Protein 2HA8 (pdb70)

Sequence (313 aa):
LGKSISSRLIVVASLIDKPTNLGGLCRTCEVFGASVLVVGSLQCISDKQFQHLSVSAEQWLPLVEVKPPQLIDYLQQKKTEGYTIIGVEQTAKSLDLTQYCCFPEKSLLLLGNEREGIPANLIQQLDVCCVEIPQQGIIRSLNVHVSGALLIWEYTRQQLLSRLIVVASLIDKPTNLGGLCRTCEVFGASVLVVGSLQCISDKQFQHLSVSAEQWLPLVEVKPPQLIDYLQQKKTEGYTIIGVEQTAKSLDLTQYCCFPEKSLLLLGNEREGIPANLIQQLDVCVEIPQQGIIRSLNVHVSGALLIWEYTRQQLLSH

Secondary structure (DSSP, 8-state):
--PPPP--EEE-TT---HHHHHHHHHHHHHTT-SEEEES-GGGGGSHHHHHHHTTGGGTS-EEE--GGGHHHHHHHHHHTT-EEEEE---TTPEEGGG----SSEEEEEPBTTTBS-HHHHTT-SEEEE----SSSS---HHHHHHHHHHHHHHHHHT-/-EEEE-TT---HHHHHHHHHHHHHTT-SEEEES-GGGGG-HHHHHHHTTGGGTS-EEE--GGGHHHHHHHHHHTT-EEEEES--TTPEEGGG----SSEEEEPPBTTTBS-HHHHTT-SEEEE----SSSS---HHHHHHHHHHHHHHHHHHH-

InterPro domains:
  IPR001537 tRNA/rRNA methyltransferase, SpoU type [PF00588] (1464-1605)
  IPR016024 Armadillo-type fold [SSF48371] (796-1320)
  IPR025806 TARBP1 [PS51624] (1-1621)
  IPR029026 tRNA (guanine-N1-)-methyltransferase, N-terminal [G3DSA:3.40.1280.10] (1464-1621)
  IPR029028 Alpha/beta knot methyltransferases [SSF75217] (1456-1614)
  IPR044748 Trm3/ TARBP1, C-terminal [cd18091] (1464-1608)
  IPR045330 TRM3/TARBP1 [PTHR12029] (3-1613)
  IPR056921 TARBP1 domain [PF25050] (278-363)

CATH classification: 3.40.1280.10

Structure (mmCIF, N/CA/C/O backbone):
data_2HA8
#
_entry.id   2HA8
#
_cell.length_a   41.237
_cell.length_b   86.930
_cell.length_c   48.266
_cell.angle_alpha   90.00
_cell.angle_beta   100.85
_cell.angle_gamma   90.00
#
_symmetry.space_group_name_H-M   'P 1 21 1'
#
loop_
_entity.id
_entity.type
_entity.pdbx_description
1 polymer 'TAR (HIV-1) RNA loop binding protein'
2 non-polymer S-ADENOSYL-L-HOMOCYSTEINE
3 water water
#
loop_
_atom_site.group_PDB
_atom_site.id
_atom_site.type_symbol
_atom_site.label_atom_id
_atom_site.label_alt_id
_atom_site.label_comp_id
_atom_site.label_asym_id
_atom_site.label_entity_id
_atom_site.label_seq_id
_atom_site.pdbx_PDB_ins_code
_atom_site.Cartn_x
_atom_site.Cartn_y
_atom_site.Cartn_z
_atom_site.occupancy
_atom_site.B_iso_or_equiv
_atom_site.auth_seq_id
_atom_si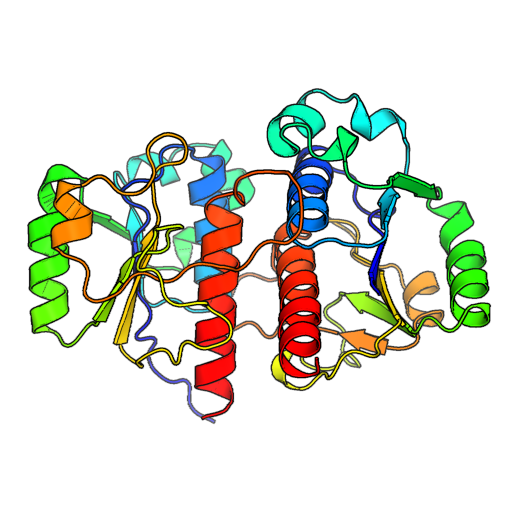te.auth_comp_id
_atom_site.auth_asym_id
_atom_site.auth_atom_id
_atom_site.pdbx_PDB_model_num
ATOM 1 N N . LEU A 1 20 ? 6.514 27.336 40.699 1.00 33.26 20 LEU A N 1
ATOM 2 C CA . LEU A 1 20 ? 5.913 28.349 41.611 1.00 32.48 20 LEU A CA 1
ATOM 3 C C . LEU A 1 20 ? 6.976 29.032 42.456 1.00 31.92 20 LEU A C 1
ATOM 4 O O . LEU A 1 20 ? 7.739 28.377 43.180 1.00 32.12 20 LEU A O 1
ATOM 9 N N . GLY A 1 21 ? 7.008 30.356 42.356 1.00 30.95 21 GLY A N 1
ATOM 10 C CA . GLY A 1 21 ? 8.009 31.167 43.033 1.00 29.62 21 GLY A CA 1
ATOM 11 C C . GLY A 1 21 ? 9.065 31.666 42.064 1.00 28.78 21 GLY A C 1
ATOM 12 O O . GLY A 1 21 ? 9.676 30.876 41.339 1.00 29.38 21 GLY A O 1
ATOM 13 N N . LYS A 1 22 ? 9.271 32.976 42.054 1.00 26.92 22 LYS A N 1
ATOM 14 C CA . LYS A 1 22 ? 10.291 33.587 41.221 1.00 26.08 22 LYS A CA 1
ATOM 15 C C . LYS A 1 22 ? 11.508 33.945 42.071 1.00 24.43 22 LYS A C 1
ATOM 16 O O . LYS A 1 22 ? 11.392 34.718 43.018 1.00 23.79 22 LYS A O 1
ATOM 22 N N . SER A 1 23 ? 12.665 33.401 41.706 1.00 22.50 23 SER A N 1
ATOM 23 C CA . SER A 1 23 ? 13.906 33.687 42.421 1.00 21.68 23 SER A CA 1
ATOM 24 C C . SER A 1 23 ? 14.421 35.091 42.138 1.00 20.65 23 SER A C 1
ATOM 25 O O . SER A 1 23 ? 14.283 35.619 41.026 1.00 19.51 23 SER A O 1
ATOM 28 N N . ILE A 1 24 ? 15.020 35.698 43.153 1.00 19.20 24 ILE A N 1
ATOM 29 C CA . ILE A 1 24 ? 15.702 36.969 42.984 1.00 20.04 24 ILE A CA 1
ATOM 30 C C . ILE A 1 24 ? 16.813 36.777 41.929 1.00 20.36 24 ILE A C 1
ATOM 31 O O . ILE A 1 24 ? 17.474 35.738 41.903 1.00 20.03 24 ILE A O 1
ATOM 36 N N A SER A 1 25 ? 17.009 37.800 41.107 0.50 21.38 25 SER A N 1
ATOM 37 N N B SER A 1 25 ? 16.985 37.726 41.011 0.50 21.12 25 SER A N 1
ATOM 38 C CA A SER A 1 25 ? 18.072 37.814 40.115 0.50 22.18 25 SER A CA 1
ATOM 39 C CA B SER A 1 25 ? 18.125 37.590 40.097 0.50 21.52 25 SER A CA 1
ATOM 40 C C A SER A 1 25 ? 19.403 38.169 40.776 0.50 22.08 25 SER A C 1
ATOM 41 C C B SER A 1 25 ? 19.371 38.110 40.756 0.50 21.75 25 SER A C 1
ATOM 42 O O A SER A 1 25 ? 19.467 39.129 41.548 0.50 23.27 25 SER A O 1
ATOM 43 O O B SER A 1 25 ? 19.348 39.119 41.468 0.50 22.94 25 SER A O 1
ATOM 48 N N . ARG A 1 26 ? 20.451 37.391 40.509 1.00 22.20 26 ARG A N 1
ATOM 49 C CA . ARG A 1 26 ? 21.769 37.749 40.991 1.00 21.26 26 ARG A CA 1
ATOM 50 C C . ARG A 1 26 ? 22.519 38.498 39.840 1.00 20.85 26 ARG A C 1
ATOM 51 O O . ARG A 1 26 ? 23.359 39.365 40.106 1.00 21.38 26 ARG A O 1
ATOM 59 N N . LEU A 1 27 ? 22.179 38.202 38.580 1.00 17.93 27 LEU A N 1
ATOM 60 C CA . LEU A 1 27 ? 23.019 38.640 37.428 1.00 15.41 27 LEU A CA 1
ATOM 61 C C . LEU A 1 27 ? 23.192 40.161 37.322 1.00 14.26 27 LEU A C 1
ATOM 62 O O . LEU A 1 27 ? 22.221 40.903 37.278 1.00 15.12 27 LEU A O 1
ATOM 67 N N . ILE A 1 28 ? 24.443 40.620 37.238 1.00 12.43 28 ILE A N 1
ATOM 68 C CA . ILE A 1 28 ? 24.697 42.045 37.039 1.00 11.88 28 ILE A CA 1
ATOM 69 C C . ILE A 1 28 ? 25.384 42.198 35.699 1.00 11.37 28 ILE A C 1
ATOM 70 O O . ILE A 1 28 ? 26.325 41.471 35.422 1.00 11.87 28 ILE A O 1
ATOM 75 N N . VAL A 1 29 ? 24.902 43.135 34.894 1.00 11.16 29 VAL A N 1
ATOM 76 C CA . VAL A 1 29 ? 25.536 43.431 33.615 1.00 11.03 29 VAL A CA 1
ATOM 77 C C . VAL A 1 29 ? 26.100 44.844 33.646 1.00 11.19 29 VAL A C 1
ATOM 78 O O . VAL A 1 29 ? 25.364 45.817 33.860 1.00 12.49 29 VAL A O 1
ATOM 82 N N . VAL A 1 30 ? 27.404 44.949 33.399 1.00 11.08 30 VAL A N 1
ATOM 83 C CA . VAL A 1 30 ? 28.069 46.235 33.423 1.00 10.95 30 VAL A CA 1
ATOM 84 C C . VAL A 1 30 ? 28.402 46.716 32.017 1.00 11.17 30 VAL A C 1
ATOM 85 O O . VAL A 1 30 ? 29.281 46.157 31.338 1.00 11.72 30 VAL A O 1
ATOM 89 N N . ALA A 1 31 ? 27.723 47.797 31.615 1.00 11.00 31 ALA A N 1
ATOM 90 C CA . ALA A 1 31 ? 27.884 48.383 30.296 1.00 11.63 31 ALA A CA 1
ATOM 91 C C . ALA A 1 31 ? 28.577 49.773 30.324 1.00 11.99 31 ALA A C 1
ATOM 92 O O . ALA A 1 31 ? 28.526 50.516 29.341 1.00 13.11 31 ALA A O 1
ATOM 94 N N . SER A 1 32 ? 29.237 50.116 31.435 1.00 12.28 32 SER A N 1
ATOM 95 C CA . SER A 1 32 ? 29.871 51.446 31.573 1.00 12.83 32 SER A CA 1
ATOM 96 C C . SER A 1 32 ? 30.890 51.785 30.497 1.00 13.74 32 SER A C 1
ATOM 97 O O . SER A 1 32 ? 31.149 52.975 30.230 1.00 14.34 32 SER A O 1
ATOM 100 N N . LEU A 1 33 ? 31.495 50.757 29.902 1.00 12.63 33 LEU A N 1
ATOM 101 C CA . LEU A 1 33 ? 32.535 50.981 28.890 1.00 13.52 33 LEU A CA 1
ATOM 102 C C . LEU A 1 33 ? 31.969 51.176 27.485 1.00 14.37 33 LEU A C 1
ATOM 103 O O . LEU A 1 33 ? 32.696 51.574 26.581 1.00 14.82 33 LEU A O 1
ATOM 108 N N . ILE A 1 34 ? 30.699 50.823 27.301 1.00 15.18 34 ILE A N 1
ATOM 109 C CA . ILE A 1 34 ? 30.032 50.888 25.998 1.00 16.11 34 ILE A CA 1
ATOM 110 C C . ILE A 1 34 ? 29.589 52.337 25.694 1.00 17.08 34 ILE A C 1
ATOM 111 O O . ILE A 1 34 ? 28.996 52.982 26.548 1.00 18.45 34 ILE A O 1
ATOM 116 N N . ASP A 1 35 ? 29.868 52.808 24.478 1.00 17.94 35 ASP A N 1
ATOM 117 C CA . ASP A 1 35 ? 29.647 54.224 24.086 1.00 20.20 35 ASP A CA 1
ATOM 118 C C . ASP A 1 35 ? 28.349 54.458 23.309 1.00 20.19 35 ASP A C 1
ATOM 119 O O . ASP A 1 35 ? 27.713 55.500 23.474 1.00 21.26 35 ASP A O 1
ATOM 124 N N . LYS A 1 36 ? 27.985 53.525 22.428 1.00 20.28 36 LYS A N 1
ATOM 125 C CA . LYS A 1 36 ? 26.899 53.777 21.463 1.00 20.07 36 LYS A CA 1
ATOM 126 C C . LYS A 1 36 ? 25.517 53.592 22.100 1.00 19.38 36 LYS A C 1
ATOM 127 O O . LYS A 1 36 ? 25.233 52.532 22.679 1.00 19.06 36 LYS A O 1
ATOM 133 N N . PRO A 1 37 ? 24.628 54.599 21.970 1.00 19.00 37 PRO A N 1
ATOM 134 C CA . PRO A 1 37 ? 23.273 54.462 22.531 1.00 18.35 37 PRO A CA 1
ATOM 135 C C . PRO A 1 37 ? 22.469 53.317 21.918 1.00 17.58 37 PRO A C 1
ATOM 136 O O . PRO A 1 37 ? 21.602 52.762 22.586 1.00 17.34 37 PRO A O 1
ATOM 140 N N . THR A 1 38 ? 22.742 52.976 20.664 1.00 17.50 38 THR A N 1
ATOM 141 C CA . THR A 1 38 ? 22.064 51.830 20.046 1.00 17.76 38 THR A CA 1
ATOM 142 C C . THR A 1 38 ? 22.464 50.516 20.744 1.00 17.12 38 THR A C 1
ATOM 143 O O . THR A 1 38 ? 21.624 49.656 20.987 1.00 17.35 38 THR A O 1
ATOM 147 N N . ASN A 1 39 ? 23.739 50.363 21.078 1.00 15.89 39 ASN A N 1
ATOM 148 C CA . ASN A 1 39 ? 24.151 49.175 21.842 1.00 15.07 39 ASN A CA 1
ATOM 149 C C . ASN A 1 39 ? 23.583 49.180 23.274 1.00 14.35 39 ASN A C 1
ATOM 150 O O . ASN A 1 39 ? 23.133 48.144 23.801 1.00 14.69 39 ASN A O 1
ATOM 155 N N . LEU A 1 40 ? 23.616 50.337 23.925 1.00 13.41 40 LEU A N 1
ATOM 156 C CA . LEU A 1 40 ? 23.059 50.430 25.265 1.00 13.49 40 LEU A CA 1
ATOM 157 C C . LEU A 1 40 ? 21.554 50.160 25.285 1.00 13.59 40 LEU A C 1
ATOM 158 O O . LEU A 1 40 ? 21.066 49.428 26.156 1.00 14.04 40 LEU A O 1
ATOM 163 N N . GLY A 1 41 ? 20.815 50.738 24.333 1.00 13.45 41 GLY A N 1
ATOM 164 C CA . GLY A 1 41 ? 19.360 50.530 24.281 1.00 13.32 41 GLY A CA 1
ATOM 165 C C . GLY A 1 41 ? 18.996 49.073 24.023 1.00 13.51 41 GLY A C 1
ATOM 166 O O . GLY A 1 41 ? 18.126 48.526 24.689 1.00 14.57 41 GLY A O 1
ATOM 167 N N . GLY A 1 42 ? 19.686 48.459 23.066 1.00 12.93 42 GLY A N 1
ATOM 168 C CA . GLY A 1 42 ? 19.487 47.043 22.723 1.00 13.70 42 GLY A CA 1
ATOM 169 C C . GLY A 1 42 ? 19.759 46.179 23.938 1.00 13.65 42 GLY A C 1
ATOM 170 O O . GLY A 1 42 ? 18.959 45.302 24.310 1.00 13.93 42 GLY A O 1
ATOM 171 N N . LEU A 1 43 ? 20.878 46.451 24.593 1.00 13.34 43 LEU A N 1
ATOM 172 C CA . LEU A 1 43 ? 21.257 45.673 25.764 1.00 13.37 43 LEU A CA 1
ATOM 173 C C . LEU A 1 43 ? 20.233 45.839 26.889 1.00 13.39 43 LEU A C 1
ATOM 174 O O . LEU A 1 43 ? 19.922 44.885 27.613 1.00 13.30 43 LEU A O 1
ATOM 179 N N . CYS A 1 44 ? 19.716 47.057 27.045 1.00 12.92 44 CYS A N 1
ATOM 180 C CA . CYS A 1 44 ? 18.679 47.319 28.040 1.00 12.71 44 CYS A CA 1
ATOM 181 C C . CYS A 1 44 ? 17.463 46.391 27.830 1.00 12.62 44 CYS A C 1
ATOM 182 O O . CYS A 1 44 ? 16.985 45.775 28.783 1.00 12.81 44 CYS A O 1
ATOM 185 N N . ARG A 1 45 ? 16.981 46.290 26.589 1.00 11.79 45 ARG A N 1
ATOM 186 C CA . ARG A 1 45 ? 15.839 45.412 26.278 1.00 11.23 45 ARG A CA 1
ATOM 187 C C . ARG A 1 45 ? 16.174 43.973 26.642 1.00 11.13 45 ARG A C 1
ATOM 188 O O . ARG A 1 45 ? 15.397 43.289 27.305 1.00 11.37 45 ARG A O 1
ATOM 196 N N . THR A 1 46 ? 17.343 43.515 26.204 1.00 10.33 46 THR A N 1
ATOM 197 C CA . THR A 1 46 ? 17.746 42.131 26.451 1.00 10.14 46 THR A CA 1
ATO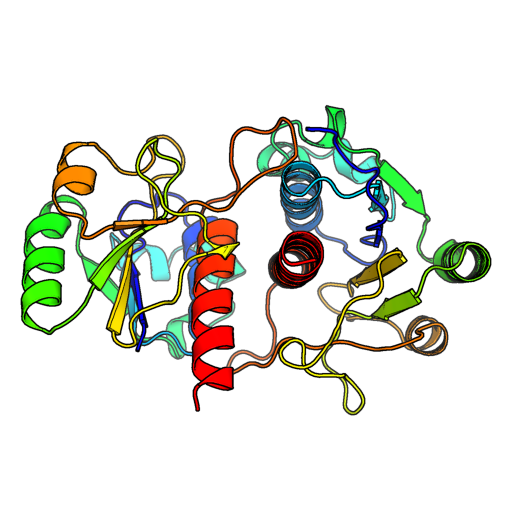M 198 C C . THR A 1 46 ? 17.853 41.820 27.947 1.00 10.38 46 THR A C 1
ATOM 199 O O . THR A 1 46 ? 17.377 40.774 28.415 1.00 10.55 46 THR A O 1
ATOM 203 N N . CYS A 1 47 ? 18.460 42.741 28.690 1.00 10.49 47 CYS A N 1
ATOM 204 C CA . CYS A 1 47 ? 18.614 42.579 30.134 1.00 11.18 47 CYS A CA 1
ATOM 205 C C . CYS A 1 47 ? 17.260 42.504 30.818 1.00 11.27 47 CYS A C 1
ATOM 206 O O . CYS A 1 47 ? 17.070 41.681 31.709 1.00 11.86 47 CYS A O 1
ATOM 209 N N . GLU A 1 48 ? 16.318 43.352 30.402 1.00 11.51 48 GLU A N 1
ATOM 210 C CA . GLU A 1 48 ? 14.966 43.306 30.986 1.00 12.11 48 GLU A CA 1
ATOM 211 C C . GLU A 1 48 ? 14.258 41.990 30.697 1.00 12.03 48 GLU A C 1
ATOM 212 O O . GLU A 1 48 ? 13.691 41.354 31.599 1.00 13.31 48 GLU A O 1
ATOM 218 N N . VAL A 1 49 ? 14.318 41.566 29.437 1.00 12.15 49 VAL A N 1
ATOM 219 C CA . VAL A 1 49 ? 13.697 40.308 29.033 1.00 12.73 49 VAL A CA 1
ATOM 220 C C . VAL A 1 49 ? 14.192 39.110 29.839 1.00 12.39 49 VAL A C 1
ATOM 221 O O . VAL A 1 49 ? 13.391 38.254 30.248 1.00 13.18 49 VAL A O 1
ATOM 225 N N . PHE A 1 50 ? 15.495 39.067 30.115 1.00 11.85 50 PHE A N 1
ATOM 226 C CA . PHE A 1 50 ? 16.072 37.949 30.846 1.00 13.05 50 PHE A CA 1
ATOM 227 C C . PHE A 1 50 ? 16.156 38.156 32.350 1.00 14.43 50 PHE A C 1
ATOM 228 O O . PHE A 1 50 ? 16.746 37.339 33.067 1.00 15.90 50 PHE A O 1
ATOM 236 N N . GLY A 1 51 ? 15.583 39.250 32.831 1.00 13.78 51 GLY A N 1
ATOM 237 C CA . GLY A 1 51 ? 15.477 39.465 34.278 1.00 14.83 51 GLY A CA 1
ATOM 238 C C . GLY A 1 51 ? 16.785 39.712 35.013 1.00 14.85 51 GLY A C 1
ATOM 239 O O . GLY A 1 51 ? 16.947 39.299 36.171 1.00 16.09 51 GLY A O 1
ATOM 240 N N . ALA A 1 52 ? 17.735 40.372 34.360 1.00 14.30 52 ALA A N 1
ATOM 241 C CA . ALA A 1 52 ? 18.943 40.818 35.062 1.00 14.45 52 ALA A CA 1
ATOM 242 C C . ALA A 1 52 ? 18.591 41.682 36.278 1.00 14.55 52 ALA A C 1
ATOM 243 O O . ALA A 1 52 ? 17.600 42.439 36.264 1.00 14.69 52 ALA A O 1
ATOM 245 N N . SER A 1 53 ? 19.397 41.582 37.329 1.00 14.28 53 SER A N 1
ATOM 246 C CA . SER A 1 53 ? 19.128 42.369 38.517 1.00 14.93 53 SER A CA 1
ATOM 247 C C . SER A 1 53 ? 19.350 43.862 38.274 1.00 15.13 53 SER A C 1
ATOM 248 O O . SER A 1 53 ? 18.631 44.698 38.831 1.00 16.33 53 SER A O 1
ATOM 251 N N . VAL A 1 54 ? 20.348 44.201 37.458 1.00 14.12 54 VAL A N 1
ATOM 252 C CA . VAL A 1 54 ? 20.640 45.617 37.212 1.00 13.92 54 VAL A CA 1
ATOM 253 C C . VAL A 1 54 ? 21.495 45.741 35.953 1.00 13.95 54 VAL A C 1
ATOM 254 O O . VAL A 1 54 ? 22.296 44.847 35.679 1.00 13.73 54 VAL A O 1
ATOM 258 N N . LEU A 1 55 ? 21.309 46.829 35.206 1.00 13.14 55 LEU A N 1
ATOM 259 C CA . LEU A 1 55 ? 22.236 47.185 34.135 1.00 13.03 55 LEU A CA 1
ATOM 260 C C . LEU A 1 55 ? 22.993 48.422 34.584 1.00 13.14 55 LEU A C 1
ATOM 261 O O . LEU A 1 55 ? 22.399 49.455 34.920 1.00 13.25 55 LEU A O 1
ATOM 266 N N . VAL A 1 56 ? 24.307 48.303 34.637 1.00 12.46 56 VAL A N 1
ATOM 267 C CA . VAL A 1 56 ? 25.150 49.435 35.007 1.00 13.18 56 VAL A CA 1
ATOM 268 C C . VAL A 1 56 ? 25.609 50.172 33.762 1.00 13.29 56 VAL A C 1
ATOM 269 O O . VAL A 1 56 ? 26.123 49.548 32.832 1.00 12.69 56 VAL A O 1
ATOM 273 N N . VAL A 1 57 ? 25.437 51.500 33.747 1.00 12.80 57 VAL A N 1
ATOM 274 C CA . VAL A 1 57 ? 25.803 52.312 32.582 1.00 13.39 57 VAL A CA 1
ATOM 275 C C . VAL A 1 57 ? 26.767 53.431 32.989 1.00 13.71 57 VAL A C 1
ATOM 276 O O . VAL A 1 57 ? 26.840 53.792 34.175 1.00 14.33 57 VAL A O 1
ATOM 280 N N . GLY A 1 58 ? 27.484 53.967 32.005 1.00 14.64 58 GLY A N 1
ATOM 281 C CA . GLY A 1 58 ? 28.517 54.974 32.288 1.00 16.18 58 GLY A CA 1
ATOM 282 C C . GLY A 1 58 ? 27.922 56.330 32.569 1.00 17.23 58 GLY A C 1
ATOM 283 O O . GLY A 1 58 ? 28.541 57.170 33.238 1.00 18.57 58 GLY A O 1
ATOM 284 N N . SER A 1 59 ? 26.719 56.552 32.046 1.00 17.59 59 SER A N 1
ATOM 285 C CA . SER A 1 59 ? 25.991 57.803 32.272 1.00 17.70 59 SER A CA 1
ATOM 286 C C . SER A 1 59 ? 24.528 57.536 32.030 1.00 17.18 59 SER A C 1
ATOM 287 O O . SER A 1 59 ? 24.181 56.966 31.008 1.00 17.33 59 SER A O 1
ATOM 290 N N . LEU A 1 60 ? 23.674 57.941 32.959 1.00 16.76 60 LEU A N 1
ATOM 291 C CA . LEU A 1 60 ? 22.232 57.821 32.752 1.00 17.11 60 LEU A CA 1
ATOM 292 C C . LEU A 1 60 ? 21.732 58.795 31.688 1.00 16.48 60 LEU A C 1
ATOM 293 O O . LEU A 1 60 ? 20.581 58.715 31.281 1.00 16.91 60 LEU A O 1
ATOM 298 N N . GLN A 1 61 ? 22.616 59.671 31.197 1.00 16.80 61 GLN A N 1
ATOM 299 C CA . GLN A 1 61 ? 22.290 60.474 30.012 1.00 17.39 61 GLN A CA 1
ATOM 300 C C . GLN A 1 61 ? 21.838 59.587 28.854 1.00 18.08 61 GLN A C 1
ATOM 301 O O . GLN A 1 61 ? 21.016 60.005 28.044 1.00 17.83 61 GLN A O 1
ATOM 307 N N . CYS A 1 62 ? 22.369 58.360 28.776 1.00 18.61 62 CYS A N 1
ATOM 308 C CA . CYS A 1 62 ? 22.049 57.460 27.658 1.00 19.40 62 CYS A CA 1
ATOM 309 C C . CYS A 1 62 ? 20.545 57.219 27.479 1.00 18.85 62 CYS A C 1
ATOM 310 O O . CYS A 1 62 ? 20.079 57.124 26.339 1.00 19.19 62 CYS A O 1
ATOM 313 N N . ILE A 1 63 ? 19.790 57.127 28.577 1.00 18.54 63 ILE A N 1
ATOM 314 C CA . ILE A 1 63 ? 18.362 56.828 28.457 1.00 19.30 63 ILE A CA 1
ATOM 315 C C . ILE A 1 63 ? 17.558 58.028 27.920 1.00 18.36 63 ILE A C 1
ATOM 316 O O . ILE A 1 63 ? 16.416 57.871 27.529 1.00 19.34 63 ILE A O 1
ATOM 321 N N . SER A 1 64 ? 18.166 59.216 27.905 1.00 17.61 64 SER A N 1
ATOM 322 C CA . SER A 1 64 ? 17.512 60.409 27.336 1.00 16.94 64 SER A CA 1
ATOM 323 C C . SER A 1 64 ? 17.608 60.503 25.811 1.00 17.75 64 SER A C 1
ATOM 324 O O . SER A 1 64 ? 17.012 61.402 25.195 1.00 17.82 64 SER A O 1
ATOM 327 N N . ASP A 1 65 ? 18.379 59.599 25.217 1.00 18.55 65 ASP A N 1
ATOM 328 C CA . ASP A 1 65 ? 18.723 59.622 23.799 1.00 19.21 65 ASP A CA 1
ATOM 329 C C . ASP A 1 65 ? 17.665 58.863 22.998 1.00 19.70 65 ASP A C 1
ATOM 330 O O . ASP A 1 65 ? 17.307 57.754 23.359 1.00 17.63 65 ASP A O 1
ATOM 335 N N . LYS A 1 66 ? 17.170 59.464 21.910 1.00 19.54 66 LYS A N 1
ATOM 336 C CA . LYS A 1 66 ? 16.135 58.842 21.099 1.00 20.94 66 LYS A CA 1
ATOM 337 C C . LYS A 1 66 ? 16.557 57.493 20.528 1.00 20.43 66 LYS A C 1
ATOM 338 O O . LYS A 1 66 ? 15.714 56.597 20.416 1.00 21.70 66 LYS A O 1
ATOM 344 N N . GLN A 1 67 ? 17.842 57.349 20.194 1.00 20.61 67 GLN A N 1
ATOM 345 C CA . GLN A 1 67 ? 18.367 56.091 19.620 1.00 22.21 67 GLN A CA 1
ATOM 346 C C . GLN A 1 67 ? 18.315 54.980 20.663 1.00 20.76 67 GLN A C 1
ATOM 347 O O . GLN A 1 67 ? 18.017 53.817 20.330 1.00 21.48 67 GLN A O 1
ATOM 353 N N . PHE A 1 68 ? 18.637 55.330 21.911 1.00 18.87 68 PHE A N 1
ATOM 354 C CA . PHE A 1 68 ? 18.527 54.396 23.033 1.00 17.67 68 PHE A CA 1
ATOM 355 C C . PHE A 1 68 ? 17.072 53.955 23.170 1.00 18.01 68 PHE A C 1
ATOM 356 O O . PHE A 1 68 ? 16.768 52.761 23.208 1.00 17.28 68 PHE A O 1
ATOM 364 N N . GLN A 1 69 ? 16.176 54.936 23.228 1.00 18.01 69 GLN A N 1
ATOM 365 C CA . GLN A 1 69 ? 14.760 54.670 23.467 1.00 19.42 69 GLN A CA 1
ATOM 366 C C . GLN A 1 69 ? 14.100 53.829 22.378 1.00 19.50 69 GLN A C 1
ATOM 367 O O . GLN A 1 69 ? 13.232 53.018 22.679 1.00 20.16 69 GLN A O 1
ATOM 373 N N . HIS A 1 70 ? 14.520 54.029 21.133 1.00 19.97 70 HIS A N 1
ATOM 374 C CA . HIS A 1 70 ? 13.975 53.290 19.995 1.00 21.45 70 HIS A CA 1
ATOM 375 C C . HIS A 1 70 ? 14.266 51.798 20.120 1.00 21.12 70 HIS A C 1
ATOM 376 O O . HIS A 1 70 ? 13.448 50.957 19.709 1.00 22.03 70 HIS A O 1
ATOM 383 N N . LEU A 1 71 ? 15.429 51.477 20.686 1.00 19.60 71 LEU A N 1
ATOM 384 C CA . LEU A 1 71 ? 15.869 50.084 20.793 1.00 19.87 71 LEU A CA 1
ATOM 385 C C . LEU A 1 71 ? 15.458 49.457 22.131 1.00 17.95 71 LEU A C 1
ATOM 386 O O . LEU A 1 71 ? 15.219 48.247 22.209 1.00 17.34 71 LEU A O 1
ATOM 391 N N . SER A 1 72 ? 15.381 50.276 23.179 1.00 16.66 72 SER A N 1
ATOM 392 C CA . SER A 1 72 ? 15.039 49.758 24.505 1.00 16.56 72 SER A CA 1
ATOM 393 C C . SER A 1 72 ? 13.558 49.450 24.683 1.00 16.84 72 SER A C 1
ATOM 394 O O . SER A 1 72 ? 13.198 48.736 25.611 1.00 16.16 72 SER A O 1
ATOM 397 N N . VAL A 1 73 ? 12.712 50.030 23.823 1.00 17.42 73 VAL A N 1
ATOM 398 C CA . VAL A 1 73 ? 11.254 49.818 23.862 1.00 18.49 73 VAL A CA 1
ATOM 399 C C . VAL A 1 73 ? 10.655 49.853 25.278 1.00 18.48 73 VAL A C 1
ATOM 400 O O . VAL A 1 73 ? 9.892 48.974 25.684 1.00 19.23 73 VAL A O 1
ATOM 404 N N . SER A 1 74 ? 11.037 50.883 26.026 1.00 18.79 74 SER A N 1
ATOM 405 C CA . SER A 1 74 ? 10.539 51.137 27.389 1.00 19.30 74 SER A CA 1
ATOM 406 C C . SER A 1 74 ? 11.103 50.242 28.479 1.00 18.66 74 SER A C 1
ATOM 407 O O . SER A 1 74 ? 10.676 50.348 29.629 1.00 18.40 74 SER A O 1
ATOM 410 N N . ALA A 1 75 ? 12.068 49.383 28.137 1.00 17.62 75 ALA A N 1
ATOM 411 C CA . ALA A 1 75 ? 12.623 48.445 29.116 1.00 18.10 75 ALA A CA 1
ATOM 412 C C . ALA A 1 75 ? 13.240 49.162 30.325 1.00 18.34 75 ALA A C 1
ATOM 413 O O . ALA A 1 75 ? 13.253 48.612 31.431 1.00 19.06 75 ALA A O 1
ATOM 415 N N . GLU A 1 76 ? 13.724 50.392 30.108 1.00 19.53 76 GLU A N 1
ATOM 416 C CA . GLU A 1 76 ? 14.300 51.224 31.167 1.00 21.07 76 GLU A CA 1
ATOM 417 C C . GLU A 1 76 ? 13.311 51.537 32.296 1.00 21.91 76 GLU A C 1
ATOM 418 O O . GLU A 1 76 ? 13.718 51.887 33.404 1.00 22.26 76 GLU A O 1
ATOM 424 N N . GLN A 1 77 ? 12.019 51.411 32.011 1.00 21.93 77 GLN A N 1
ATOM 425 C CA . GLN A 1 77 ? 10.994 51.633 33.027 1.00 23.24 77 GLN A CA 1
ATOM 426 C C . GLN A 1 77 ? 10.883 50.470 34.013 1.00 22.30 77 GLN A C 1
ATOM 427 O O . GLN A 1 77 ? 10.276 50.613 35.088 1.00 22.59 77 GLN A O 1
ATOM 433 N N . TRP A 1 78 ? 11.471 49.326 33.655 1.00 21.70 78 TRP A N 1
ATOM 434 C CA . TRP A 1 78 ? 11.231 48.074 34.367 1.00 21.83 78 TRP A CA 1
ATOM 435 C C . TRP A 1 78 ? 12.488 47.381 34.847 1.00 21.59 78 TRP A C 1
ATOM 436 O O . TRP A 1 78 ? 12.420 46.481 35.685 1.00 23.16 78 TRP A O 1
ATOM 447 N N . LEU A 1 79 ? 13.615 47.779 34.276 1.00 20.03 79 LEU A N 1
ATOM 448 C CA . LEU A 1 79 ? 14.912 47.230 34.625 1.00 18.96 79 LEU A CA 1
ATOM 449 C C . LEU A 1 79 ? 15.658 48.299 35.426 1.00 18.06 79 LEU A C 1
ATOM 450 O O . LEU A 1 79 ? 15.783 49.431 34.974 1.00 17.85 79 LEU A O 1
ATOM 455 N N . PRO A 1 80 ? 16.158 47.944 36.624 1.00 18.60 80 PRO A N 1
ATOM 456 C CA . PRO A 1 80 ? 16.949 48.919 37.366 1.00 18.34 80 PRO A CA 1
ATOM 457 C C . PRO A 1 80 ? 18.229 49.267 36.617 1.00 18.67 80 PRO A C 1
ATOM 458 O O . PRO A 1 80 ? 18.937 48.370 36.126 1.00 16.95 80 PRO A O 1
ATOM 462 N N . LEU A 1 81 ? 18.486 50.567 36.499 1.00 18.63 81 LEU A N 1
ATOM 463 C CA . LEU A 1 81 ? 19.705 51.068 35.889 1.00 19.71 81 LEU A CA 1
ATOM 464 C C . LEU A 1 81 ? 20.481 51.825 36.964 1.00 19.59 81 LEU A C 1
ATOM 465 O O . LEU A 1 81 ? 19.890 52.592 37.744 1.00 20.76 81 LEU A O 1
ATOM 470 N N . VAL A 1 82 ? 21.789 51.604 37.029 1.00 18.63 82 VAL A N 1
ATOM 471 C CA . VAL A 1 82 ? 22.631 52.427 37.912 1.00 19.04 82 VAL A CA 1
ATOM 472 C C . VAL A 1 82 ? 23.784 53.038 37.127 1.00 18.74 82 VAL A C 1
ATOM 473 O O . VAL A 1 82 ? 24.284 52.431 36.179 1.00 18.63 82 VAL A O 1
ATOM 477 N N . GLU A 1 83 ? 24.172 54.255 37.492 1.00 17.65 83 GLU A N 1
ATOM 478 C CA . GLU A 1 83 ? 25.299 54.909 36.847 1.00 17.93 83 GLU A CA 1
ATOM 479 C C . GLU A 1 83 ? 26.573 54.632 37.639 1.00 17.27 83 GLU A C 1
ATOM 480 O O . GLU A 1 83 ? 26.648 54.925 38.833 1.00 16.92 83 GLU A O 1
ATOM 486 N N . VAL A 1 84 ? 27.553 54.044 36.963 1.00 16.44 84 VAL A N 1
ATOM 487 C CA . VAL A 1 84 ? 28.927 53.943 37.469 1.00 16.00 84 VAL A CA 1
ATOM 488 C C . VAL A 1 84 ? 29.802 54.471 36.340 1.00 16.62 84 VAL A C 1
ATOM 489 O O . VAL A 1 84 ? 29.968 53.832 35.304 1.00 16.45 84 VAL A O 1
ATOM 493 N N . LYS A 1 85 ? 30.311 55.690 36.515 1.00 17.01 85 LYS A N 1
ATOM 494 C CA . LYS A 1 85 ? 31.208 56.273 35.526 1.00 18.50 85 LYS A CA 1
ATOM 495 C C . LYS A 1 85 ? 32.489 55.449 35.457 1.00 19.02 85 LYS A C 1
ATOM 496 O O . LYS A 1 85 ? 32.897 54.869 36.472 1.00 19.03 85 LYS A O 1
ATOM 502 N N . PRO A 1 86 ? 33.121 55.370 34.268 1.00 20.00 86 PRO A N 1
ATOM 503 C CA . PRO A 1 86 ? 34.318 54.533 34.160 1.00 20.92 86 PRO A CA 1
ATOM 504 C C . PRO A 1 86 ? 35.402 54.782 35.242 1.00 21.79 86 PRO A C 1
ATOM 505 O O . PRO A 1 86 ? 35.958 53.804 35.747 1.00 22.36 86 PRO A O 1
ATOM 509 N N . PRO A 1 87 ? 35.676 56.055 35.637 1.00 22.33 87 PRO A N 1
ATOM 510 C CA . PRO A 1 87 ? 36.669 56.235 36.708 1.00 23.00 87 PRO A CA 1
ATOM 511 C C . PRO A 1 87 ? 36.320 55.606 38.062 1.00 23.47 87 PRO A C 1
ATOM 512 O O . PRO A 1 87 ? 37.227 55.375 38.874 1.00 24.27 87 PRO A O 1
ATOM 516 N N . GLN A 1 88 ? 35.035 55.328 38.302 1.00 22.95 88 GLN A N 1
ATOM 517 C CA . GLN A 1 88 ? 34.559 54.702 39.538 1.00 23.14 88 GLN A CA 1
ATOM 518 C C . GLN A 1 88 ? 34.391 53.174 39.430 1.00 22.11 88 GLN A C 1
ATOM 519 O O . GLN A 1 88 ? 33.970 52.520 40.388 1.00 21.95 88 GLN A O 1
ATOM 525 N N . LEU A 1 89 ? 34.705 52.625 38.259 1.00 21.83 89 LEU A N 1
ATOM 526 C CA . LEU A 1 89 ? 34.491 51.205 37.982 1.00 21.85 89 LEU A CA 1
ATOM 527 C C . LEU A 1 89 ? 35.300 50.301 38.909 1.00 21.71 89 LEU A C 1
ATOM 528 O O . LEU A 1 89 ? 34.763 49.342 39.455 1.00 21.75 89 LEU A O 1
ATOM 533 N N . ILE A 1 90 ? 36.577 50.613 39.117 1.00 21.63 90 ILE A N 1
ATOM 534 C CA . ILE A 1 90 ? 37.424 49.765 39.974 1.00 22.29 90 ILE A CA 1
ATOM 535 C C . ILE A 1 90 ? 36.845 49.626 41.382 1.00 21.73 90 ILE A C 1
ATOM 536 O O . ILE A 1 90 ? 36.726 48.516 41.910 1.00 20.95 90 ILE A O 1
ATOM 541 N N . ASP A 1 91 ? 36.453 50.750 41.975 1.00 21.74 91 ASP A N 1
ATOM 542 C CA . ASP A 1 91 ? 35.818 50.745 43.288 1.00 21.76 91 ASP A CA 1
ATOM 543 C C . ASP A 1 91 ? 34.499 49.947 43.310 1.00 20.89 91 ASP A C 1
ATOM 544 O O . ASP A 1 91 ? 34.229 49.191 44.257 1.00 19.94 91 ASP A O 1
ATOM 549 N N . TYR A 1 92 ? 33.685 50.109 42.258 1.00 18.92 92 TYR A N 1
ATOM 550 C CA . TYR A 1 92 ? 32.423 49.385 42.149 1.00 18.21 92 TYR A CA 1
ATOM 551 C C . TYR A 1 92 ? 32.663 47.873 42.073 1.00 17.65 92 TYR A C 1
ATOM 552 O O . TYR A 1 92 ? 32.018 47.094 42.780 1.00 17.52 92 TYR A O 1
ATOM 561 N N . LEU A 1 93 ? 33.592 47.465 41.217 1.00 16.66 93 LEU A N 1
ATOM 562 C CA . LEU A 1 93 ? 33.879 46.047 41.041 1.00 16.42 93 LEU A CA 1
ATOM 563 C C . LEU A 1 93 ? 34.421 45.448 42.334 1.00 17.41 93 LEU A C 1
ATOM 564 O O . LEU A 1 93 ? 34.037 44.343 42.714 1.00 15.86 93 LEU A O 1
ATOM 569 N N . GLN A 1 94 ? 35.283 46.200 43.016 1.00 18.57 94 GLN A N 1
ATOM 570 C CA . GLN A 1 94 ? 35.838 45.742 44.301 1.00 20.69 94 GLN A CA 1
ATOM 571 C C . GLN A 1 94 ? 34.729 45.552 45.358 1.00 19.61 94 GLN A C 1
ATOM 572 O O . GLN A 1 94 ? 34.691 44.541 46.071 1.00 20.85 94 GLN A O 1
ATOM 578 N N . GLN A 1 95 ? 33.775 46.469 45.406 1.00 19.40 95 GLN A N 1
ATOM 579 C CA . GLN A 1 95 ? 32.636 46.316 46.315 1.00 19.72 95 GLN A CA 1
ATOM 580 C C . GLN A 1 95 ? 31.796 45.069 46.001 1.00 18.60 95 GLN A C 1
ATOM 581 O O . GLN A 1 95 ? 31.380 44.342 46.907 1.00 18.61 95 GLN A O 1
ATOM 587 N N . LYS A 1 96 ? 31.572 44.797 44.717 1.00 16.80 96 LYS A N 1
ATOM 588 C CA . LYS A 1 96 ? 30.788 43.627 44.350 1.00 16.39 96 LYS A CA 1
ATOM 589 C C . LYS A 1 96 ? 31.512 42.316 44.690 1.00 15.56 96 LYS A C 1
ATOM 590 O O . LYS A 1 96 ? 30.869 41.340 45.041 1.00 15.22 96 LYS A O 1
ATOM 596 N N . LYS A 1 97 ? 32.847 42.302 44.607 1.00 16.35 97 LYS A N 1
ATOM 597 C CA . LYS A 1 97 ? 33.615 41.118 45.047 1.00 16.20 97 LYS A CA 1
ATOM 598 C C . LYS A 1 97 ? 33.334 40.831 46.522 1.00 16.99 97 LYS A C 1
ATOM 599 O O . LYS A 1 97 ? 33.131 39.684 46.929 1.00 16.37 97 LYS A O 1
ATOM 605 N N . THR A 1 98 ? 33.317 41.904 47.292 1.00 18.12 98 THR A N 1
ATOM 606 C CA . THR A 1 98 ? 32.992 41.873 48.713 1.00 20.09 98 THR A CA 1
ATOM 607 C C . THR A 1 98 ? 31.617 41.245 48.969 1.00 19.62 98 THR A C 1
ATOM 608 O O . THR A 1 98 ? 31.379 40.607 50.014 1.00 20.31 98 THR A O 1
ATOM 612 N N . GLU A 1 99 ? 30.714 41.411 48.009 1.00 18.78 99 GLU A N 1
ATOM 613 C CA . GLU A 1 99 ? 29.344 40.911 48.113 1.00 18.95 99 GLU A CA 1
ATOM 614 C C . GLU A 1 99 ? 29.196 39.520 47.507 1.00 17.77 99 GLU A C 1
ATOM 615 O O . GLU A 1 99 ? 28.077 39.001 47.386 1.00 17.41 99 GLU A O 1
ATOM 621 N N . GLY A 1 100 ? 30.335 38.925 47.135 1.00 16.63 100 GLY A N 1
ATOM 622 C CA . GLY A 1 100 ? 30.390 37.553 46.675 1.00 15.68 100 GLY A CA 1
ATOM 623 C C . GLY A 1 100 ? 30.248 37.393 45.168 1.00 14.74 100 GLY A C 1
ATOM 624 O O . GLY A 1 100 ? 30.069 36.277 44.702 1.00 15.37 100 GLY A O 1
ATOM 625 N N . TYR A 1 101 ? 30.319 38.496 44.425 1.00 14.57 101 TYR A N 1
ATOM 626 C CA . TYR A 1 101 ? 30.241 38.420 42.940 1.00 14.48 101 TYR A CA 1
ATOM 627 C C . TYR A 1 101 ? 31.557 37.985 42.338 1.00 14.45 101 TYR A C 1
ATOM 628 O O . TYR A 1 101 ? 32.626 38.402 42.799 1.00 14.80 101 TYR A O 1
ATOM 637 N N . THR A 1 102 ? 31.460 37.140 41.311 1.00 13.52 102 THR A N 1
ATOM 638 C CA . THR A 1 102 ? 32.590 36.824 40.446 1.00 13.28 102 THR A CA 1
ATOM 639 C C . THR A 1 102 ? 32.585 37.830 39.314 1.00 13.08 102 THR A C 1
ATOM 640 O O . THR A 1 102 ? 31.548 38.013 38.648 1.00 13.18 102 THR A O 1
ATOM 644 N N . ILE A 1 103 ? 33.726 38.493 39.120 1.00 12.27 103 ILE A N 1
ATOM 645 C CA . ILE A 1 103 ? 33.833 39.541 38.093 1.00 11.98 103 ILE A CA 1
ATOM 646 C C . ILE A 1 103 ? 34.329 38.880 36.820 1.00 11.73 103 ILE A C 1
ATOM 647 O O . ILE A 1 103 ? 35.489 38.478 36.737 1.00 12.12 103 ILE A O 1
ATOM 652 N N . ILE A 1 104 ? 33.426 38.766 35.842 1.00 11.36 104 ILE A N 1
ATOM 653 C CA . ILE A 1 104 ? 33.678 38.065 34.580 1.00 11.49 104 ILE A CA 1
ATOM 654 C C . ILE A 1 104 ? 33.868 39.084 33.468 1.00 11.75 104 ILE A C 1
ATOM 655 O O . ILE A 1 104 ? 32.926 39.763 33.088 1.00 11.75 104 ILE A O 1
ATOM 660 N N . GLY A 1 105 ? 35.084 39.170 32.931 1.00 11.49 105 GLY A N 1
ATOM 661 C CA . GLY A 1 105 ? 35.312 39.992 31.748 1.00 11.90 105 GLY A CA 1
ATOM 662 C C . GLY A 1 105 ? 34.795 39.228 30.551 1.00 12.85 105 GLY A C 1
ATOM 663 O O . GLY A 1 105 ? 34.971 38.013 30.446 1.00 14.46 105 GLY A O 1
ATOM 664 N N . VAL A 1 106 ? 34.091 39.929 29.678 1.00 11.20 106 VAL A N 1
ATOM 665 C CA . VAL A 1 106 ? 33.611 39.322 28.456 1.00 11.30 106 VAL A CA 1
ATOM 666 C C . VAL A 1 106 ? 34.534 39.824 27.354 1.00 11.60 106 VAL A C 1
ATOM 667 O O . VAL A 1 106 ? 34.442 40.979 26.914 1.00 11.33 106 VAL A O 1
ATOM 671 N N . GLU A 1 107 ? 35.459 38.970 26.935 1.00 12.13 107 GLU A N 1
ATOM 672 C CA . GLU A 1 107 ? 36.506 39.447 26.038 1.00 13.38 107 GLU A CA 1
ATOM 673 C C . GLU A 1 107 ? 37.341 38.322 25.466 1.00 13.88 107 GLU A C 1
ATOM 674 O O . GLU A 1 107 ? 37.549 37.287 26.112 1.00 14.57 107 GLU A O 1
ATOM 680 N N . GLN A 1 108 ? 37.836 38.561 24.255 1.00 13.95 108 GLN A N 1
ATOM 681 C CA . GLN A 1 108 ? 38.724 37.624 23.562 1.00 14.91 108 GLN A CA 1
ATOM 682 C C . GLN A 1 108 ? 40.150 37.944 24.017 1.00 14.70 108 GLN A C 1
ATOM 683 O O . GLN A 1 108 ? 40.645 39.037 23.744 1.00 15.79 108 GLN A O 1
ATOM 689 N N . THR A 1 109 ? 40.761 37.029 24.771 1.00 14.88 109 THR A N 1
ATOM 690 C CA . THR A 1 109 ? 42.137 37.211 25.280 1.00 15.02 109 THR A CA 1
ATOM 691 C C . THR A 1 109 ? 42.812 35.845 25.310 1.00 15.22 109 THR A C 1
ATOM 692 O O . THR A 1 109 ? 42.141 34.801 25.269 1.00 15.02 109 THR A O 1
ATOM 696 N N . ALA A 1 110 ? 44.144 35.845 25.425 1.00 15.37 110 ALA A N 1
ATOM 697 C CA . ALA A 1 110 ? 44.887 34.590 25.402 1.00 16.38 110 ALA A CA 1
ATOM 698 C C . ALA A 1 110 ? 44.576 33.680 26.593 1.00 16.86 110 ALA A C 1
ATOM 699 O O . ALA A 1 110 ? 44.772 32.453 26.519 1.00 18.66 110 ALA A O 1
ATOM 701 N N . LYS A 1 111 ? 44.062 34.271 27.674 1.00 16.79 111 LYS A N 1
ATOM 702 C CA . LYS A 1 111 ? 43.743 33.511 28.887 1.00 17.18 111 LYS A CA 1
ATOM 703 C C . LYS A 1 111 ? 42.241 33.350 29.125 1.00 16.44 111 LYS A C 1
ATOM 704 O O . LYS A 1 111 ? 41.808 32.889 30.200 1.00 16.90 111 LYS A O 1
ATOM 710 N N . SER A 1 112 ? 41.446 33.706 28.121 1.00 15.40 112 SER A N 1
ATOM 711 C CA . SER A 1 112 ? 39.992 33.595 28.277 1.00 14.45 112 SER A CA 1
ATOM 712 C C . SER A 1 112 ? 39.526 32.142 28.281 1.00 14.99 112 SER A C 1
ATOM 713 O O . SER A 1 112 ? 40.074 31.319 27.556 1.00 16.50 112 SER A O 1
ATOM 716 N N . LEU A 1 113 ? 38.538 31.846 29.129 1.00 15.05 113 LEU A N 1
ATOM 717 C CA . LEU A 1 113 ? 37.840 30.561 29.130 1.00 15.84 113 LEU A CA 1
ATOM 718 C C . LEU A 1 113 ? 36.781 30.542 28.033 1.00 15.84 113 LEU A C 1
ATOM 719 O O . LEU A 1 113 ? 36.127 31.546 27.773 1.00 15.83 113 LEU A O 1
ATOM 724 N N . ASP A 1 114 ? 36.613 29.384 27.397 1.00 15.99 114 ASP A N 1
ATOM 725 C CA . ASP A 1 114 ? 35.652 29.225 26.317 1.00 16.10 114 ASP A CA 1
ATOM 726 C C . ASP A 1 114 ? 34.254 29.134 26.914 1.00 15.77 114 ASP A C 1
ATOM 727 O O . ASP A 1 114 ? 34.019 28.316 27.800 1.00 16.16 114 ASP A O 1
ATOM 732 N N . LEU A 1 115 ? 33.327 29.950 26.414 1.00 14.92 115 LEU A N 1
ATOM 733 C CA . LEU A 1 115 ? 31.933 29.924 26.896 1.00 14.76 115 LEU A CA 1
ATOM 734 C C . LEU A 1 115 ? 31.310 28.525 26.899 1.00 15.43 115 LEU A C 1
ATOM 735 O O . LEU A 1 115 ? 30.507 28.208 27.782 1.00 15.47 115 LEU A O 1
ATOM 740 N N . THR A 1 116 ? 31.691 27.685 25.940 1.00 16.76 116 THR A N 1
ATOM 741 C CA . THR A 1 116 ? 31.134 26.313 25.892 1.00 18.50 116 THR A CA 1
ATOM 742 C C . THR A 1 116 ? 31.550 25.432 27.076 1.00 19.81 116 THR A C 1
ATOM 743 O O . THR A 1 116 ? 30.928 24.392 27.313 1.00 20.66 116 THR A O 1
ATOM 747 N N . GLN A 1 117 ? 32.595 25.846 27.788 1.00 20.14 117 GLN A N 1
ATOM 748 C CA . GLN A 1 117 ? 33.157 25.076 28.899 1.00 21.52 117 GLN A CA 1
ATOM 749 C C . GLN A 1 117 ? 33.025 25.802 30.244 1.00 21.14 117 GLN A C 1
ATOM 750 O O . GLN A 1 117 ? 33.588 25.351 31.250 1.00 22.36 117 GLN A O 1
ATOM 756 N N . TYR A 1 118 ? 32.320 26.928 30.265 1.00 19.33 118 TYR A N 1
ATOM 757 C CA . TYR A 1 118 ? 32.288 27.759 31.464 1.00 18.83 118 TYR A CA 1
ATOM 758 C C . TYR A 1 118 ? 30.990 27.602 32.246 1.00 18.73 118 TYR A C 1
ATOM 759 O O . TYR A 1 118 ? 29.903 27.771 31.696 1.00 18.70 118 TYR A O 1
ATOM 768 N N A CYS A 1 119 ? 31.126 27.293 33.532 0.50 18.78 119 CYS A N 1
ATOM 769 N N B CYS A 1 119 ? 31.113 27.263 33.529 0.50 18.81 119 CYS A N 1
ATOM 770 C CA A CYS A 1 119 ? 29.990 27.176 34.432 0.50 18.55 119 CYS A CA 1
ATOM 771 C CA B CYS A 1 119 ? 29.957 27.171 34.420 0.50 19.35 119 CYS A CA 1
ATOM 772 C C A CYS A 1 119 ? 29.842 28.439 35.279 0.50 18.19 119 CYS A C 1
ATOM 773 C C B CYS A 1 119 ? 29.832 28.428 35.276 0.50 18.56 119 CYS A C 1
ATOM 774 O O A CYS A 1 119 ? 30.685 28.728 36.145 0.50 17.86 119 CYS A O 1
ATOM 775 O O B CYS A 1 119 ? 30.681 28.701 36.141 0.50 18.30 119 CYS A O 1
ATOM 780 N N . PHE A 1 120 ? 28.779 29.204 35.020 1.00 17.72 120 PHE A N 1
ATOM 781 C CA . PHE A 1 120 ? 28.562 30.463 35.731 1.00 17.31 120 PHE A CA 1
ATOM 782 C C . PHE A 1 120 ? 28.234 30.299 37.199 1.00 18.02 120 PHE A C 1
ATOM 783 O O . PHE A 1 120 ? 27.345 29.515 37.551 1.00 18.65 120 PHE A O 1
ATOM 791 N N . PRO A 1 121 ? 28.919 31.071 38.049 1.00 18.56 121 PRO A N 1
ATOM 792 C CA . PRO A 1 121 ? 28.454 31.170 39.428 1.00 18.49 121 PRO A CA 1
ATOM 793 C C . PRO A 1 121 ? 27.131 31.911 39.507 1.00 18.39 121 PRO A C 1
ATOM 794 O O . PRO A 1 121 ? 26.807 32.736 38.653 1.00 17.80 121 PRO A O 1
ATOM 798 N N . GLU A 1 122 ? 26.355 31.643 40.548 1.00 18.78 122 GLU A N 1
ATOM 799 C CA . GLU A 1 122 ? 25.095 32.322 40.694 1.00 19.23 122 GLU A CA 1
ATOM 800 C C . GLU A 1 122 ? 25.268 33.843 40.681 1.00 18.61 122 GLU A C 1
ATOM 801 O O . GLU A 1 122 ? 24.576 34.545 39.965 1.00 18.62 122 GLU A O 1
ATOM 807 N N . LYS A 1 123 ? 26.211 34.345 41.478 1.00 17.63 123 LYS A N 1
ATOM 808 C CA . LYS A 1 123 ? 26.482 35.770 41.519 1.00 16.44 123 LYS A CA 1
ATOM 809 C C . LYS A 1 123 ? 27.535 36.090 40.476 1.00 15.47 123 LYS A C 1
ATOM 810 O O . LYS A 1 123 ? 28.749 36.088 40.772 1.00 16.02 123 LYS A O 1
ATOM 816 N N . SER A 1 124 ? 27.062 36.311 39.243 1.00 13.88 124 SER A N 1
ATOM 817 C CA . SER A 1 124 ? 27.950 36.653 38.118 1.00 13.21 124 SER A CA 1
ATOM 818 C C . SER A 1 124 ? 27.766 38.112 37.773 1.00 12.15 124 SER A C 1
ATOM 819 O O . SER A 1 124 ? 26.629 38.595 37.659 1.00 12.59 124 SER A O 1
ATOM 822 N N . LEU A 1 125 ? 28.890 38.798 37.565 1.00 11.35 125 LEU A N 1
ATOM 823 C CA . LEU A 1 125 ? 28.875 40.154 37.049 1.00 10.81 125 LEU A CA 1
ATOM 824 C C . LEU A 1 125 ? 29.624 40.146 35.721 1.00 11.05 125 LEU A C 1
ATOM 825 O O . LEU A 1 125 ? 30.765 39.680 35.660 1.00 11.58 125 LEU A O 1
ATOM 830 N N . LEU A 1 126 ? 28.957 40.630 34.673 1.00 10.65 126 LEU A N 1
ATOM 831 C CA . LEU A 1 126 ? 29.534 40.585 33.317 1.00 10.88 126 LEU A CA 1
ATOM 832 C C . LEU A 1 126 ? 30.054 41.960 32.957 1.00 11.40 126 LEU A C 1
ATOM 833 O O . LEU A 1 126 ? 29.277 42.906 32.911 1.00 12.33 126 LEU A O 1
ATOM 838 N N . LEU A 1 127 ? 31.353 42.071 32.671 1.00 10.91 127 LEU A N 1
ATOM 839 C CA . LEU A 1 127 ? 31.922 43.359 32.265 1.00 11.29 127 LEU A CA 1
ATOM 840 C C . LEU A 1 127 ? 32.160 43.316 30.756 1.00 11.12 127 LEU A C 1
ATOM 841 O O . LEU A 1 127 ? 32.998 42.549 30.284 1.00 10.86 127 LEU A O 1
ATOM 846 N N . LEU A 1 128 ? 31.383 44.107 30.018 1.00 10.59 128 LEU A N 1
ATOM 847 C CA . LEU A 1 128 ? 31.529 44.190 28.556 1.00 10.67 128 LEU A CA 1
ATOM 848 C C . LEU A 1 128 ? 32.537 45.268 28.159 1.00 11.28 128 LEU A C 1
ATOM 849 O O . LEU A 1 128 ? 32.718 46.261 28.871 1.00 11.85 128 LEU A O 1
ATOM 854 N N . GLY A 1 129 ? 33.202 45.073 27.021 1.00 11.40 129 GLY A N 1
ATOM 855 C CA . GLY A 1 129 ? 34.217 46.029 26.592 1.00 12.75 129 GLY A CA 1
ATOM 856 C C . GLY A 1 129 ? 33.669 47.162 25.741 1.00 13.20 129 GLY A C 1
ATOM 857 O O . GLY A 1 129 ? 32.560 47.097 25.202 1.00 12.46 129 GLY A O 1
ATOM 858 N N . ASN A 1 130 ? 34.482 48.204 25.599 1.00 13.95 130 ASN A N 1
ATOM 859 C CA . ASN A 1 130 ? 34.188 49.286 24.665 1.00 15.82 130 ASN A CA 1
ATOM 860 C C . ASN A 1 130 ? 34.190 48.796 23.207 1.00 15.81 130 ASN A C 1
ATOM 861 O O . ASN A 1 130 ? 34.928 47.881 22.858 1.00 15.92 130 ASN A O 1
ATOM 866 N N . GLU A 1 131 ? 33.363 49.397 22.352 1.00 17.08 131 GLU A N 1
ATOM 867 C CA . GLU A 1 131 ? 33.244 48.945 20.963 1.00 18.38 131 GLU A CA 1
ATOM 868 C C . GLU A 1 131 ? 34.581 48.990 20.225 1.00 19.56 131 GLU A C 1
ATOM 869 O O . GLU A 1 131 ? 34.858 48.149 19.383 1.00 21.23 131 GLU A O 1
ATOM 875 N N . ARG A 1 132 ? 35.381 49.999 20.526 1.00 21.14 132 ARG A N 1
ATOM 876 C CA . ARG A 1 132 ? 36.651 50.216 19.834 1.00 23.51 132 ARG A CA 1
ATOM 877 C C . ARG A 1 132 ? 37.805 49.607 20.618 1.00 22.69 132 ARG A C 1
ATOM 878 O O . ARG A 1 132 ? 38.657 48.916 20.057 1.00 23.47 132 ARG A O 1
ATOM 886 N N . GLU A 1 133 ? 37.806 49.852 21.926 1.00 22.56 133 GLU A N 1
ATOM 887 C CA . GLU A 1 133 ? 38.970 49.602 22.768 1.00 22.48 133 GLU A CA 1
ATOM 888 C C . GLU A 1 133 ? 38.901 48.287 23.555 1.00 21.48 133 GLU A C 1
ATOM 889 O O . GLU A 1 133 ? 39.897 47.878 24.145 1.00 20.40 133 GLU A O 1
ATOM 895 N N . GLY A 1 134 ? 37.739 47.634 23.587 1.00 19.12 134 GLY A N 1
ATOM 896 C CA . GLY A 1 134 ? 37.598 46.432 24.444 1.00 17.80 134 GLY A CA 1
ATOM 897 C C . GLY A 1 134 ? 37.682 46.789 25.927 1.00 17.27 134 GLY A C 1
ATOM 898 O O . GLY A 1 134 ? 37.319 47.891 26.330 1.00 16.82 134 GLY A O 1
ATOM 899 N N . ILE A 1 135 ? 38.174 45.860 26.748 1.00 16.68 135 ILE A N 1
ATOM 900 C CA . ILE A 1 135 ? 38.349 46.129 28.173 1.00 16.68 135 ILE A CA 1
ATOM 901 C C . ILE A 1 135 ? 39.759 46.717 28.403 1.00 17.86 135 ILE A C 1
ATOM 902 O O . ILE A 1 135 ? 40.736 46.110 27.982 1.00 18.20 135 ILE A O 1
ATOM 907 N N . PRO A 1 136 ? 39.866 47.905 29.022 1.00 18.09 136 PRO A N 1
ATOM 908 C CA . PRO A 1 136 ? 41.223 48.460 29.230 1.00 19.02 136 PRO A CA 1
ATOM 909 C C . PRO A 1 136 ? 42.054 47.644 30.221 1.00 19.26 136 PRO A C 1
ATOM 910 O O . PRO A 1 136 ? 41.500 46.994 31.101 1.00 18.34 136 PRO A O 1
ATOM 914 N N . ALA A 1 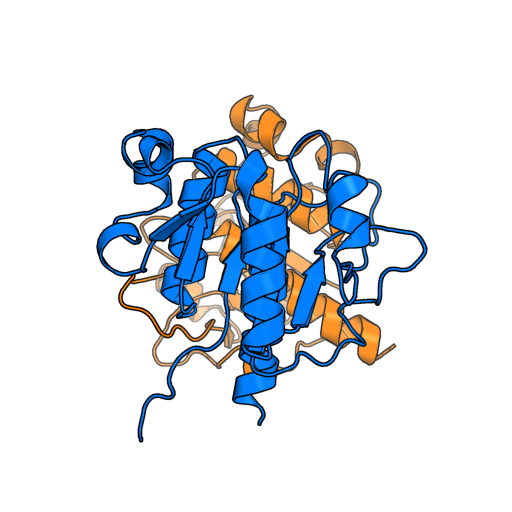137 ? 43.380 47.708 30.093 1.00 19.81 137 ALA A N 1
ATOM 915 C CA . ALA A 1 137 ? 44.282 46.953 30.977 1.00 20.34 137 ALA A CA 1
ATOM 916 C C . ALA A 1 137 ? 44.048 47.126 32.479 1.00 20.11 137 ALA A C 1
ATOM 917 O O . ALA A 1 137 ? 44.079 46.142 33.220 1.00 20.54 137 ALA A O 1
ATOM 919 N N . ASN A 1 138 ? 43.791 48.353 32.922 1.00 21.04 138 ASN A N 1
ATOM 920 C CA . ASN A 1 138 ? 43.525 48.616 34.343 1.00 22.08 138 ASN A CA 1
ATOM 921 C C . ASN A 1 138 ? 42.319 47.851 34.872 1.00 21.92 138 ASN A C 1
ATOM 922 O O . ASN A 1 138 ? 42.232 47.558 36.071 1.00 22.82 138 ASN A O 1
ATOM 927 N N . LEU A 1 139 ? 41.390 47.505 33.983 1.00 20.65 139 LEU A N 1
ATOM 928 C CA . LEU A 1 139 ? 40.256 46.699 34.405 1.00 20.19 139 LEU A CA 1
ATOM 929 C C . LEU A 1 139 ? 40.496 45.204 34.250 1.00 20.20 139 LEU A C 1
ATOM 930 O O . LEU A 1 139 ? 39.976 44.423 35.027 1.00 19.37 139 LEU A O 1
ATOM 935 N N . ILE A 1 140 ? 41.287 44.807 33.252 1.00 20.54 140 ILE A N 1
ATOM 936 C CA . ILE A 1 140 ? 41.659 43.402 33.122 1.00 20.84 140 ILE A CA 1
ATOM 937 C C . ILE A 1 140 ? 42.262 42.883 34.441 1.00 20.99 140 ILE A C 1
ATOM 938 O O . ILE A 1 140 ? 41.994 41.757 34.856 1.00 20.08 140 ILE A O 1
ATOM 943 N N . GLN A 1 141 ? 43.073 43.720 35.083 1.00 22.06 141 GLN A N 1
ATOM 944 C CA . GLN A 1 141 ? 43.633 43.446 36.410 1.00 22.58 141 GLN A CA 1
ATOM 945 C C . GLN A 1 141 ? 42.611 43.105 37.492 1.00 22.67 141 GLN A C 1
ATOM 946 O O . GLN A 1 141 ? 42.928 42.397 38.447 1.00 23.12 141 GLN A O 1
ATOM 952 N N . GLN A 1 142 ? 41.409 43.667 37.372 1.00 21.02 142 GLN A N 1
ATOM 953 C CA . GLN A 1 142 ? 40.374 43.517 38.390 1.00 20.17 142 GLN A CA 1
ATOM 954 C C . GLN A 1 142 ? 39.495 42.285 38.163 1.00 18.75 142 GLN A C 1
ATOM 955 O O . GLN A 1 142 ? 38.676 41.943 39.014 1.00 18.96 142 GLN A O 1
ATOM 961 N N . LEU A 1 143 ? 39.667 41.625 37.021 1.00 17.37 143 LEU A N 1
ATOM 962 C CA . LEU A 1 143 ? 38.831 40.472 36.663 1.00 17.13 143 LEU A CA 1
ATOM 963 C C . LEU A 1 143 ? 39.169 39.228 37.460 1.00 16.48 143 LEU A C 1
ATOM 964 O O . LEU A 1 143 ? 40.340 38.989 37.776 1.00 17.34 143 LEU A O 1
ATOM 969 N N . ASP A 1 144 ? 38.145 38.443 37.792 1.00 15.28 144 ASP A N 1
ATOM 970 C CA . ASP A 1 144 ? 38.361 37.111 38.354 1.00 15.66 144 ASP A CA 1
ATOM 971 C C . ASP A 1 144 ? 38.622 36.096 37.257 1.00 15.51 144 ASP A C 1
ATOM 972 O O . ASP A 1 144 ? 39.412 35.165 37.434 1.00 16.45 144 ASP A O 1
ATOM 977 N N . VAL A 1 145 ? 37.957 36.287 36.116 1.00 15.02 145 VAL A N 1
ATOM 978 C CA . VAL A 1 145 ? 38.073 35.376 34.985 1.00 14.54 145 VAL A CA 1
ATOM 979 C C . VAL A 1 145 ? 37.677 36.186 33.753 1.00 13.34 145 VAL A C 1
ATOM 980 O O . VAL A 1 145 ? 37.021 37.216 33.877 1.00 12.43 145 VAL A O 1
ATOM 984 N N A CYS A 1 146 ? 38.119 35.720 32.588 0.50 13.48 146 CYS A N 1
ATOM 985 N N B CYS A 1 146 ? 38.095 35.729 32.578 0.50 13.05 146 CYS A N 1
ATOM 986 C CA A CYS A 1 146 ? 37.696 36.263 31.304 0.50 13.94 146 CYS A CA 1
ATOM 987 C CA B CYS A 1 146 ? 37.650 36.335 31.327 0.50 12.42 146 CYS A CA 1
ATOM 988 C C A CYS A 1 146 ? 36.996 35.144 30.567 0.50 12.95 146 CYS A C 1
ATOM 989 C C B CYS A 1 146 ? 37.078 35.226 30.471 0.50 12.22 146 CYS A C 1
ATOM 990 O O A CYS A 1 146 ? 37.418 33.984 30.650 0.50 12.73 146 CYS A O 1
ATOM 991 O O B CYS A 1 146 ? 37.680 34.156 30.375 0.50 11.98 146 CYS A O 1
ATOM 996 N N . VAL A 1 147 ? 35.919 35.481 29.867 1.00 11.82 147 VAL A N 1
ATOM 997 C CA . VAL A 1 147 ? 35.193 34.469 29.101 1.00 11.77 147 VAL A CA 1
ATOM 998 C C . VAL A 1 147 ? 35.039 34.949 27.665 1.00 11.89 147 VAL A C 1
ATOM 999 O O . VAL A 1 147 ? 34.724 36.110 27.429 1.00 11.66 147 VAL A O 1
ATOM 1003 N N . GLU A 1 148 ? 35.313 34.047 26.724 1.00 11.66 148 GLU A N 1
ATOM 1004 C CA . GLU A 1 148 ? 35.190 34.373 25.310 1.00 13.64 148 GLU A CA 1
ATOM 1005 C C . GLU A 1 148 ? 34.231 33.426 24.600 1.00 12.28 148 GLU A C 1
ATOM 1006 O O . GLU A 1 148 ? 34.120 32.223 24.931 1.00 12.34 148 GLU A O 1
ATOM 1012 N N . ILE A 1 149 ? 33.524 33.987 23.634 1.00 11.95 149 ILE A N 1
ATOM 1013 C CA . ILE A 1 149 ? 32.637 33.216 22.762 1.00 11.84 149 ILE A CA 1
ATOM 1014 C C . ILE A 1 149 ? 33.485 32.711 21.603 1.00 12.59 149 ILE A C 1
ATOM 1015 O O . ILE A 1 149 ? 34.093 33.516 20.920 1.00 11.99 149 ILE A O 1
ATOM 1020 N N . PRO A 1 150 ? 33.521 31.382 21.375 1.00 13.67 150 PRO A N 1
ATOM 1021 C CA . PRO A 1 150 ? 34.352 30.870 20.250 1.00 14.91 150 PRO A CA 1
ATOM 1022 C C . PRO A 1 150 ? 33.772 31.284 18.891 1.00 15.68 150 PRO A C 1
ATOM 1023 O O . PRO A 1 150 ? 32.551 31.284 18.718 1.00 16.81 150 PRO A O 1
ATOM 1027 N N . GLN A 1 151 ? 34.640 31.618 17.941 1.00 16.83 151 GLN A N 1
ATOM 1028 C CA . GLN A 1 151 ? 34.214 32.065 16.609 1.00 18.12 151 GLN A CA 1
ATOM 1029 C C . GLN A 1 151 ? 34.771 31.128 15.534 1.00 19.48 151 GLN A C 1
ATOM 1030 O O . GLN A 1 151 ? 35.777 30.450 15.757 1.00 19.98 151 GLN A O 1
ATOM 1036 N N . GLN A 1 152 ? 34.107 31.085 14.380 1.00 20.33 152 GLN A N 1
ATOM 1037 C CA . GLN A 1 152 ? 34.530 30.198 13.291 1.00 22.71 152 GLN A CA 1
ATOM 1038 C C . GLN A 1 152 ? 34.902 30.946 12.020 1.00 23.24 152 GLN A C 1
ATOM 1039 O O . GLN A 1 152 ? 35.717 30.461 11.219 1.00 24.59 152 GLN A O 1
ATOM 1045 N N . GLY A 1 153 ? 34.309 32.115 11.816 1.00 22.82 153 GLY A N 1
ATOM 1046 C CA . GLY A 1 153 ? 34.495 32.842 10.570 1.00 23.19 153 GLY A CA 1
ATOM 1047 C C . GLY A 1 153 ? 35.726 33.733 10.516 1.00 23.25 153 GLY A C 1
ATOM 1048 O O . GLY A 1 153 ? 36.674 33.588 11.309 1.00 24.12 153 GLY A O 1
ATOM 1049 N N . ILE A 1 154 ? 35.685 34.684 9.586 1.00 23.32 154 ILE A N 1
ATOM 1050 C CA . ILE A 1 154 ? 36.774 35.613 9.323 1.00 23.08 154 ILE A CA 1
ATOM 1051 C C . ILE A 1 154 ? 36.693 36.914 10.130 1.00 22.63 154 ILE A C 1
ATOM 1052 O O . ILE A 1 154 ? 37.719 37.488 10.511 1.00 23.38 154 ILE A O 1
ATOM 1057 N N . ILE A 1 155 ? 35.468 37.386 10.375 1.00 21.23 155 ILE A N 1
ATOM 1058 C CA . ILE A 1 155 ? 35.258 38.630 11.097 1.00 19.84 155 ILE A CA 1
ATOM 1059 C C . ILE A 1 155 ? 35.810 38.485 12.531 1.00 19.01 155 ILE A C 1
ATOM 1060 O O . ILE A 1 155 ? 35.634 37.450 13.178 1.00 18.20 155 ILE A O 1
ATOM 1065 N N . ARG A 1 156 ? 36.483 39.521 13.005 1.00 18.42 156 ARG A N 1
ATOM 1066 C CA . ARG A 1 156 ? 37.284 39.395 14.231 1.00 19.62 156 ARG A CA 1
ATOM 1067 C C . ARG A 1 156 ? 36.490 39.282 15.524 1.00 17.96 156 ARG A C 1
ATOM 1068 O O . ARG A 1 156 ? 36.977 38.697 16.488 1.00 18.62 156 ARG A O 1
ATOM 1076 N N . SER A 1 157 ? 35.295 39.856 15.548 1.00 16.28 157 SER A N 1
ATOM 1077 C CA . SER A 1 157 ? 34.534 39.965 16.811 1.00 14.58 157 SER A CA 1
ATOM 1078 C C . SER A 1 157 ? 33.041 40.065 16.540 1.00 14.12 157 SER A C 1
ATOM 1079 O O . SER A 1 157 ? 32.633 40.408 15.439 1.00 12.92 157 SER A O 1
ATOM 1082 N N . LEU A 1 158 ? 32.240 39.768 17.560 1.00 11.89 158 LEU A N 1
ATOM 1083 C CA . LEU A 1 158 ? 30.817 40.046 17.543 1.00 12.55 158 LEU A CA 1
ATOM 1084 C C . LEU A 1 158 ? 30.537 41.491 17.965 1.00 12.22 158 LEU A C 1
ATOM 1085 O O . LEU A 1 158 ? 31.395 42.152 18.550 1.00 12.46 158 LEU A O 1
ATOM 1090 N N . ASN A 1 159 ? 29.340 41.974 17.665 1.00 12.20 159 ASN A N 1
ATOM 1091 C CA . ASN A 1 159 ? 28.855 43.203 18.245 1.00 12.08 159 ASN A CA 1
ATOM 1092 C C . ASN A 1 159 ? 28.779 43.041 19.777 1.00 12.12 159 ASN A C 1
ATOM 1093 O O . ASN A 1 159 ? 28.505 41.929 20.293 1.00 11.47 159 ASN A O 1
ATOM 1098 N N . VAL A 1 160 ? 29.048 44.128 20.493 1.00 11.00 160 VAL A N 1
ATOM 1099 C CA . VAL A 1 160 ? 29.140 44.032 21.969 1.00 11.71 160 VAL A CA 1
ATOM 1100 C C . VAL A 1 160 ? 27.793 43.663 22.637 1.00 11.62 160 VAL A C 1
ATOM 1101 O O . VAL A 1 160 ? 27.778 42.891 23.607 1.00 11.56 160 VAL A O 1
ATOM 1105 N N . HIS A 1 161 ? 26.678 44.190 22.128 1.00 12.06 161 HIS A N 1
ATOM 1106 C CA . HIS A 1 161 ? 25.341 43.852 22.696 1.00 12.34 161 HIS A CA 1
ATOM 1107 C C . HIS A 1 161 ? 25.039 42.376 22.418 1.00 12.78 161 HIS A C 1
ATOM 1108 O O . HIS A 1 161 ? 24.576 41.659 23.295 1.00 13.48 161 HIS A O 1
ATOM 1115 N N . VAL A 1 162 ? 25.326 41.918 21.197 1.00 12.01 162 VAL A N 1
ATOM 1116 C CA . VAL A 1 162 ? 25.096 40.509 20.878 1.00 11.91 162 VAL A CA 1
ATOM 1117 C C . VAL A 1 162 ? 25.944 39.619 21.789 1.00 11.51 162 VAL A C 1
ATOM 1118 O O . VAL A 1 162 ? 25.465 38.607 22.299 1.00 11.06 162 VAL A O 1
ATOM 1122 N N . SER A 1 163 ? 27.202 40.006 22.011 1.00 11.34 163 SER A N 1
ATOM 1123 C CA . SER A 1 163 ? 28.105 39.269 22.921 1.00 11.11 163 SER A CA 1
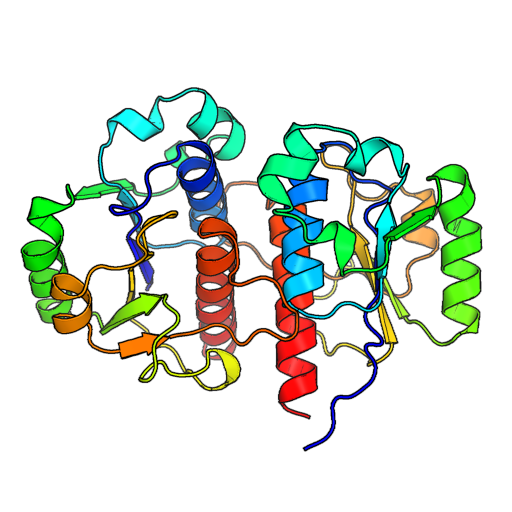ATOM 1124 C C . SER A 1 163 ? 27.468 39.175 24.318 1.00 12.20 163 SER A C 1
ATOM 1125 O O . SER A 1 163 ? 27.408 38.098 24.910 1.00 12.26 163 SER A O 1
ATOM 1128 N N . GLY A 1 164 ? 27.002 40.309 24.826 1.00 11.08 164 GLY A N 1
ATOM 1129 C CA . GLY A 1 164 ? 26.344 40.326 26.144 1.00 11.80 164 GLY A CA 1
ATOM 1130 C C . GLY A 1 164 ? 25.110 39.444 26.153 1.00 11.09 164 GLY A C 1
ATOM 1131 O O . GLY A 1 164 ? 24.901 38.681 27.099 1.00 12.32 164 GLY A O 1
ATOM 1132 N N . ALA A 1 165 ? 24.302 39.521 25.091 1.00 10.32 165 ALA A N 1
ATOM 1133 C CA . ALA A 1 165 ? 23.090 38.682 25.009 1.00 10.05 165 ALA A CA 1
ATOM 1134 C C . ALA A 1 165 ? 23.446 37.217 25.103 1.00 10.09 165 ALA A C 1
ATOM 1135 O O . ALA A 1 165 ? 22.752 36.443 25.765 1.00 9.51 165 ALA A O 1
ATOM 1137 N N . LEU A 1 166 ? 24.518 36.800 24.420 1.00 9.32 166 LEU A N 1
ATOM 1138 C CA . LEU A 1 166 ? 24.858 35.380 24.433 1.00 10.59 166 LEU A CA 1
ATOM 1139 C C . LEU A 1 166 ? 25.273 34.906 25.830 1.00 11.41 166 LEU A C 1
ATOM 1140 O O . LEU A 1 166 ? 24.930 33.792 26.241 1.00 11.83 166 LEU A O 1
ATOM 1145 N N . LEU A 1 167 ? 26.017 35.736 26.561 1.00 10.94 167 LEU A N 1
ATOM 1146 C CA . LEU A 1 167 ? 26.395 35.339 27.935 1.00 11.61 167 LEU A CA 1
ATOM 1147 C C . LEU A 1 167 ? 25.212 35.389 28.887 1.00 11.43 167 LEU A C 1
ATOM 1148 O O . LEU A 1 167 ? 25.100 34.538 29.759 1.00 12.52 167 LEU A O 1
ATOM 1153 N N . ILE A 1 168 ? 24.345 36.385 28.719 1.00 11.11 168 ILE A N 1
ATOM 1154 C CA . ILE A 1 168 ? 23.125 36.466 29.547 1.00 10.65 168 ILE A CA 1
ATOM 1155 C C . ILE A 1 168 ? 22.270 35.215 29.316 1.00 11.44 168 ILE A C 1
ATOM 1156 O O . ILE A 1 168 ? 21.780 34.604 30.277 1.00 11.92 168 ILE A O 1
ATOM 1161 N N . TRP A 1 169 ? 22.126 34.818 28.051 1.00 11.51 169 TRP A N 1
ATOM 1162 C CA . TRP A 1 169 ? 21.400 33.595 27.716 1.00 12.14 169 TRP A CA 1
ATOM 1163 C C . TRP A 1 169 ? 22.057 32.363 28.330 1.00 11.98 169 TRP A C 1
ATOM 1164 O O . TRP A 1 169 ? 21.375 31.551 28.956 1.00 12.45 169 TRP A O 1
ATOM 1175 N N . GLU A 1 170 ? 23.371 32.207 28.171 1.00 12.28 170 GLU A N 1
ATOM 1176 C CA . GLU A 1 170 ? 24.028 31.005 28.679 1.00 12.93 170 GLU A CA 1
ATOM 1177 C C . GLU A 1 170 ? 23.922 30.915 30.207 1.00 13.01 170 GLU A C 1
ATOM 1178 O O . GLU A 1 170 ? 23.652 29.852 30.740 1.00 13.40 170 GLU A O 1
ATOM 1184 N N . TYR A 1 171 ? 24.076 32.052 30.877 1.00 12.93 171 TYR A N 1
ATOM 1185 C CA . TYR A 1 171 ? 23.875 32.156 32.330 1.00 13.10 171 TYR A CA 1
ATOM 1186 C C . TYR A 1 171 ? 22.462 31.693 32.672 1.00 13.75 171 TYR A C 1
ATOM 1187 O O . TYR A 1 171 ? 22.277 30.822 33.543 1.00 14.12 171 TYR A O 1
ATOM 1196 N N . THR A 1 172 ? 21.486 32.235 31.942 1.00 13.21 172 THR A N 1
ATOM 1197 C CA . THR A 1 172 ? 20.072 31.931 32.189 1.00 14.19 172 THR A CA 1
ATOM 1198 C C . THR A 1 172 ? 19.765 30.442 31.964 1.00 13.69 172 THR A C 1
ATOM 1199 O O . THR A 1 172 ? 19.122 29.807 32.800 1.00 14.87 172 THR A O 1
ATOM 1203 N N . ARG A 1 173 ? 20.238 29.888 30.849 1.00 13.65 173 ARG A N 1
ATOM 1204 C CA . ARG A 1 173 ? 20.051 28.466 30.525 1.00 14.83 173 ARG A CA 1
ATOM 1205 C C . ARG A 1 173 ? 20.626 27.568 31.619 1.00 15.69 173 ARG A C 1
ATOM 1206 O O . ARG A 1 173 ? 20.013 26.566 32.004 1.00 15.61 173 ARG A O 1
ATOM 1214 N N . GLN A 1 174 ? 21.807 27.929 32.108 1.00 16.33 174 GLN A N 1
ATOM 1215 C CA . GLN A 1 174 ? 22.477 27.136 33.125 1.00 18.14 174 GLN A CA 1
ATOM 1216 C C . GLN A 1 174 ? 21.737 27.176 34.452 1.00 20.13 174 GLN A C 1
ATOM 1217 O O . GLN A 1 174 ? 21.630 26.159 35.133 1.00 21.26 174 GLN A O 1
ATOM 1223 N N . GLN A 1 175 ? 21.228 28.345 34.812 1.00 21.95 175 GLN A N 1
ATOM 1224 C CA . GLN A 1 175 ? 20.530 28.488 36.090 1.00 24.94 175 GLN A CA 1
ATOM 1225 C C . GLN A 1 175 ? 19.188 27.755 36.032 1.00 26.90 175 GLN A C 1
ATOM 1226 O O . GLN A 1 175 ? 18.717 27.232 37.053 1.00 27.08 175 GLN A O 1
ATOM 1232 N N . LEU A 1 176 ? 18.586 27.706 34.842 1.00 28.78 176 LEU A N 1
ATOM 1233 C CA . LEU A 1 176 ? 17.275 27.067 34.657 1.00 31.26 176 LEU A CA 1
ATOM 1234 C C . LEU A 1 176 ? 17.409 25.556 34.743 1.00 32.78 176 LEU A C 1
ATOM 1235 O O . LEU A 1 176 ? 16.487 24.870 35.199 1.00 33.54 176 LEU A O 1
ATOM 1240 N N . LEU A 1 177 ? 18.569 25.041 34.341 1.00 34.80 177 LEU A N 1
ATOM 1241 C CA . LEU A 1 177 ? 18.814 23.604 34.346 1.00 36.71 177 LEU A CA 1
ATOM 1242 C C . LEU A 1 177 ? 19.185 23.115 35.753 1.00 37.85 177 LEU A C 1
ATOM 1243 O O . LEU A 1 177 ? 19.220 21.910 36.016 1.00 38.35 177 LEU A O 1
ATOM 1248 N N . SER A 1 178 ? 19.438 24.065 36.654 1.00 39.01 178 SER A N 1
ATOM 1249 C CA . SER A 1 178 ? 19.673 23.765 38.065 1.00 39.96 178 SER A CA 1
ATOM 1250 C C . SER A 1 178 ? 18.711 24.542 38.959 1.00 40.31 178 SER A C 1
ATOM 1251 O O . SER A 1 178 ? 17.499 24.290 38.966 1.00 41.03 178 SER A O 1
ATOM 1254 N N . ARG B 1 26 ? 24.709 21.602 8.034 1.00 27.23 26 ARG B N 1
ATOM 1255 C CA . ARG B 1 26 ? 24.741 22.650 9.081 1.00 26.12 26 ARG B CA 1
ATOM 1256 C C . ARG B 1 26 ? 23.515 23.583 9.069 1.00 23.57 26 ARG B C 1
ATOM 1257 O O . ARG B 1 26 ? 22.377 23.116 9.210 1.00 23.75 26 ARG B O 1
ATOM 1265 N N . LEU B 1 27 ? 23.734 24.889 8.963 1.00 19.68 27 LEU B N 1
ATOM 1266 C CA . LEU B 1 27 ? 22.701 25.821 9.424 1.00 16.80 27 LEU B CA 1
ATOM 1267 C C . LEU B 1 27 ? 22.347 26.825 8.349 1.00 15.82 27 LEU B C 1
ATOM 1268 O O . LEU B 1 27 ? 23.226 27.508 7.818 1.00 15.78 27 LEU B O 1
ATOM 1273 N N . ILE B 1 28 ? 21.054 26.940 8.060 1.00 14.13 28 ILE B N 1
ATOM 1274 C CA . ILE B 1 28 ? 20.542 27.978 7.172 1.00 13.64 28 ILE B CA 1
ATOM 1275 C C . ILE B 1 28 ? 19.716 28.929 8.026 1.00 12.89 28 ILE B C 1
ATOM 1276 O O . ILE B 1 28 ? 18.874 28.486 8.826 1.00 13.49 28 ILE B O 1
ATOM 1281 N N . VAL B 1 29 ? 19.950 30.225 7.852 1.00 12.30 29 VAL B N 1
ATOM 1282 C CA . VAL B 1 29 ? 19.193 31.230 8.576 1.00 11.83 29 VAL B CA 1
ATOM 1283 C C . VAL B 1 29 ? 18.384 32.011 7.547 1.00 12.61 29 VAL B C 1
ATOM 1284 O O . VAL B 1 29 ? 18.965 32.541 6.592 1.00 13.02 29 VAL B O 1
ATOM 1288 N N . VAL B 1 30 ? 17.061 32.053 7.721 1.00 11.63 30 VAL B N 1
ATOM 1289 C CA . VAL B 1 30 ? 16.206 32.702 6.731 1.00 11.93 30 VAL B CA 1
ATOM 1290 C C . VAL B 1 30 ? 15.672 34.006 7.303 1.00 11.74 30 VAL B C 1
ATOM 1291 O O . VAL B 1 30 ? 14.880 34.003 8.273 1.00 12.20 30 VAL B O 1
ATOM 1295 N N . ALA B 1 31 ? 16.122 35.118 6.718 1.00 12.41 31 ALA B N 1
ATOM 1296 C CA . ALA B 1 31 ? 15.773 36.458 7.175 1.00 12.74 31 ALA B CA 1
ATOM 1297 C C . ALA B 1 31 ? 14.847 37.216 6.206 1.00 13.48 31 ALA B C 1
ATOM 1298 O O . ALA B 1 31 ? 14.669 38.441 6.335 1.00 13.89 31 ALA B O 1
ATOM 1300 N N . SER B 1 32 ? 14.226 36.476 5.281 1.00 12.95 32 SER B N 1
ATOM 1301 C CA . SER B 1 32 ? 13.372 37.080 4.238 1.00 14.60 32 SER B CA 1
ATOM 1302 C C . SER B 1 32 ? 12.210 37.923 4.750 1.00 15.04 32 SER B C 1
ATOM 1303 O O . SER B 1 32 ? 11.742 38.829 4.041 1.00 16.48 32 SER B O 1
ATOM 1306 N N . LEU B 1 33 ? 11.746 37.631 5.968 1.00 14.55 33 LEU B N 1
ATOM 1307 C CA . LEU B 1 33 ? 10.595 38.325 6.544 1.00 15.32 33 LEU B CA 1
ATOM 1308 C C . LEU B 1 33 ? 10.985 39.623 7.240 1.00 15.66 33 LEU B C 1
ATOM 1309 O O . LEU B 1 33 ? 10.115 40.441 7.580 1.00 16.16 33 LEU B O 1
ATOM 1314 N N . ILE B 1 34 ? 12.283 39.793 7.467 1.00 15.93 34 ILE B N 1
ATOM 1315 C CA . ILE B 1 34 ? 12.832 40.932 8.204 1.00 16.94 34 ILE B CA 1
ATOM 1316 C C . ILE B 1 34 ? 12.958 42.159 7.287 1.00 17.78 34 ILE B C 1
ATOM 1317 O O . ILE B 1 34 ? 13.578 42.059 6.208 1.00 18.94 34 ILE B O 1
ATOM 1322 N N . ASP B 1 35 ? 12.405 43.287 7.746 1.00 19.04 35 ASP B N 1
ATOM 1323 C CA . ASP B 1 35 ? 12.347 44.545 6.974 1.00 20.63 35 ASP B CA 1
ATOM 1324 C C . ASP B 1 35 ? 13.542 45.472 7.173 1.00 20.57 35 ASP B C 1
ATOM 1325 O O . ASP B 1 35 ? 13.977 46.115 6.214 1.00 21.42 35 ASP B O 1
ATOM 1330 N N . LYS B 1 36 ? 14.067 45.574 8.399 1.00 20.04 36 LYS B N 1
ATOM 1331 C CA . LYS B 1 36 ? 15.035 46.645 8.717 1.00 19.79 36 LYS B CA 1
ATOM 1332 C C . LYS B 1 36 ? 16.475 46.297 8.354 1.00 19.49 36 LYS B C 1
ATOM 1333 O O . LYS B 1 36 ? 16.993 45.266 8.792 1.00 18.15 36 LYS B O 1
ATOM 1339 N N . PRO B 1 37 ? 17.139 47.148 7.548 1.00 19.71 37 PRO B N 1
ATOM 1340 C CA . PRO B 1 37 ? 18.542 46.931 7.197 1.00 19.62 37 PRO B CA 1
ATOM 1341 C C . PRO B 1 37 ? 19.480 46.769 8.398 1.00 18.79 37 PRO B C 1
ATOM 1342 O O . PRO B 1 37 ? 20.453 46.015 8.306 1.00 18.78 37 PRO B O 1
ATOM 1346 N N . THR B 1 38 ? 19.209 47.470 9.500 1.00 18.40 38 THR B N 1
ATOM 1347 C CA . THR B 1 38 ? 20.046 47.333 10.707 1.00 18.53 38 THR B CA 1
ATOM 1348 C C . THR B 1 38 ? 19.979 45.915 11.274 1.00 17.37 38 THR B C 1
ATOM 1349 O O . THR B 1 38 ? 20.999 45.352 11.657 1.00 17.48 38 THR B O 1
ATOM 1353 N N . ASN B 1 39 ? 18.777 45.347 11.313 1.00 16.50 39 ASN B N 1
ATOM 1354 C CA . ASN B 1 39 ? 18.618 43.965 11.745 1.00 15.50 39 ASN B CA 1
ATOM 1355 C C . ASN B 1 39 ? 19.294 42.975 10.802 1.00 14.31 39 ASN B C 1
ATOM 1356 O O . ASN B 1 39 ? 19.965 42.032 11.242 1.00 14.40 39 ASN B O 1
ATOM 1361 N N . LEU B 1 40 ? 19.115 43.178 9.495 1.00 13.50 40 LEU B N 1
ATOM 1362 C CA . LEU B 1 40 ? 19.739 42.301 8.510 1.00 13.76 40 LEU B CA 1
ATOM 1363 C C . LEU B 1 40 ? 21.267 42.391 8.572 1.00 13.24 40 LEU B C 1
ATOM 1364 O O . LEU B 1 40 ? 21.951 41.376 8.527 1.00 14.04 40 LEU B O 1
ATOM 1369 N N . GLY B 1 41 ? 21.790 43.612 8.668 1.00 12.99 41 GLY B N 1
ATOM 1370 C CA . GLY B 1 41 ? 23.232 43.819 8.709 1.00 13.90 41 GLY B CA 1
ATOM 1371 C C . GLY B 1 41 ? 23.835 43.181 9.952 1.00 12.93 41 GLY B C 1
ATOM 1372 O O . GLY B 1 41 ? 24.856 42.503 9.869 1.00 13.86 41 GLY B O 1
ATOM 1373 N N . GLY B 1 42 ? 23.174 43.381 11.090 1.00 13.30 42 GLY B N 1
ATOM 1374 C CA . GLY B 1 42 ? 23.619 42.753 12.341 1.00 13.25 42 GLY B CA 1
ATOM 1375 C C . GLY B 1 42 ? 23.650 41.234 12.241 1.00 13.01 42 GLY B C 1
ATOM 1376 O O . GLY B 1 42 ? 24.613 40.576 12.644 1.00 13.44 42 GLY B O 1
ATOM 1377 N N . LEU B 1 43 ? 22.596 40.680 11.672 1.00 12.80 43 LEU B N 1
ATOM 1378 C CA . LEU B 1 43 ? 22.468 39.241 11.541 1.00 13.30 43 LEU B CA 1
ATOM 1379 C C . LEU B 1 43 ? 23.529 38.694 10.615 1.00 13.08 43 LEU B C 1
ATOM 1380 O O . LEU B 1 43 ? 24.051 37.598 10.825 1.00 12.14 43 LEU B O 1
ATOM 1385 N N . CYS B 1 44 ? 23.857 39.464 9.585 1.00 13.64 44 CYS B N 1
ATOM 1386 C CA . CYS B 1 44 ? 24.910 39.051 8.669 1.00 13.59 44 CYS B CA 1
ATOM 1387 C C . CYS B 1 44 ? 26.226 38.853 9.424 1.00 12.99 44 CYS B C 1
ATOM 1388 O O . CYS B 1 44 ? 26.895 37.826 9.251 1.00 12.32 44 CYS B O 1
ATOM 1391 N N . ARG B 1 45 ? 26.572 39.809 10.287 1.00 11.90 45 ARG B N 1
ATOM 1392 C CA . ARG B 1 45 ? 27.816 39.691 11.052 1.00 11.83 45 ARG B CA 1
ATOM 1393 C C . ARG B 1 45 ? 27.784 38.445 11.955 1.00 12.08 45 ARG B C 1
ATOM 1394 O O . ARG B 1 45 ? 28.721 37.656 11.994 1.00 11.36 45 ARG B O 1
ATOM 1402 N N . THR B 1 46 ? 26.679 38.254 12.663 1.00 11.59 46 THR B N 1
ATOM 1403 C CA . THR B 1 46 ? 26.563 37.114 13.578 1.00 11.75 46 THR B CA 1
ATOM 1404 C C . THR B 1 46 ? 26.628 35.754 12.853 1.00 11.91 46 THR B C 1
ATOM 1405 O O . THR B 1 46 ? 27.306 34.801 13.298 1.00 12.02 46 THR B O 1
ATOM 1409 N N . CYS B 1 47 ? 25.939 35.663 11.720 1.00 12.52 47 CYS B N 1
ATOM 1410 C CA . CYS B 1 47 ? 25.977 34.435 10.930 1.00 12.52 47 CYS B CA 1
ATOM 1411 C C . CYS B 1 47 ? 27.384 34.101 10.444 1.00 12.87 47 CYS B C 1
ATOM 1412 O O . CYS B 1 47 ? 27.779 32.945 10.461 1.00 12.82 47 CYS B O 1
ATOM 1415 N N . GLU B 1 48 ? 28.116 35.122 10.007 1.00 12.61 48 GLU B N 1
ATOM 1416 C CA . GLU B 1 48 ? 29.480 34.925 9.524 1.00 14.03 48 GLU B CA 1
ATOM 1417 C C . GLU B 1 48 ? 30.411 34.432 10.637 1.00 13.55 48 GLU B C 1
ATOM 1418 O O . GLU B 1 48 ? 31.152 33.449 10.455 1.00 14.79 48 GLU B O 1
ATOM 1424 N N . VAL B 1 49 ? 30.313 35.074 11.805 1.00 12.90 49 VAL B N 1
ATOM 1425 C CA . VAL B 1 49 ? 31.141 34.729 12.954 1.00 13.23 49 VAL B CA 1
ATOM 1426 C C . VAL B 1 49 ? 30.917 33.282 13.376 1.00 12.89 49 VAL B C 1
ATOM 1427 O O . VAL B 1 49 ? 31.867 32.566 13.750 1.00 14.18 49 VAL B O 1
ATOM 1431 N N . PHE B 1 50 ? 29.661 32.828 13.314 1.00 12.83 50 PHE B N 1
ATOM 1432 C CA . PHE B 1 50 ? 29.342 31.451 13.714 1.00 13.60 50 PHE B CA 1
ATOM 1433 C C . PHE B 1 50 ? 29.356 30.417 12.590 1.00 14.66 50 PHE B C 1
ATOM 1434 O O . PHE B 1 5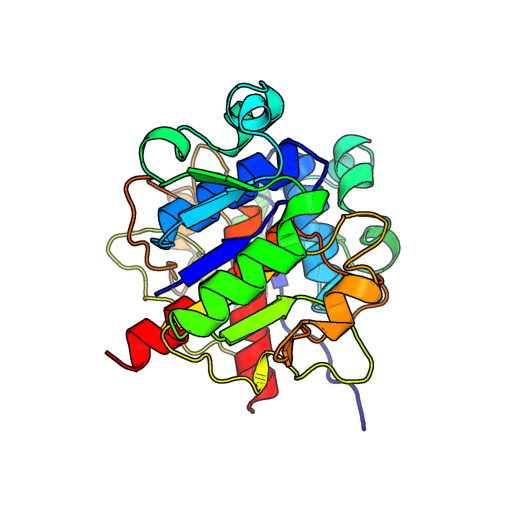0 ? 29.012 29.250 12.799 1.00 15.07 50 PHE B O 1
ATOM 1442 N N . GLY B 1 51 ? 29.781 30.832 11.405 1.00 14.79 51 GLY B N 1
ATOM 1443 C CA . GLY B 1 51 ? 29.922 29.888 10.302 1.00 15.28 51 GLY B CA 1
ATOM 1444 C C . GLY B 1 51 ? 28.618 29.297 9.794 1.00 15.15 51 GLY B C 1
ATOM 1445 O O . GLY B 1 51 ? 28.575 28.112 9.415 1.00 16.17 51 GLY B O 1
ATOM 1446 N N . ALA B 1 52 ? 27.550 30.098 9.774 1.00 14.61 52 ALA B N 1
ATOM 1447 C CA . ALA B 1 52 ? 26.291 29.645 9.161 1.00 15.30 52 ALA B CA 1
ATOM 1448 C C . ALA B 1 52 ? 26.561 29.281 7.700 1.00 15.68 52 ALA B C 1
ATOM 1449 O O . ALA B 1 52 ? 27.417 29.901 7.052 1.00 16.83 52 ALA B O 1
ATOM 1451 N N . SER B 1 53 ? 25.844 28.274 7.198 1.00 16.11 53 SER B N 1
ATOM 1452 C CA . SER B 1 53 ? 26.011 27.820 5.802 1.00 16.86 53 SER B CA 1
ATOM 1453 C C . SER B 1 53 ? 25.570 28.880 4.805 1.00 16.88 53 SER B C 1
ATOM 1454 O O . SER B 1 53 ? 26.216 29.089 3.755 1.00 17.27 53 SER B O 1
ATOM 1457 N N . VAL B 1 54 ? 24.462 29.539 5.124 1.00 15.99 54 VAL B N 1
ATOM 1458 C CA . VAL B 1 54 ? 23.916 30.598 4.288 1.00 16.26 54 VAL B CA 1
ATOM 1459 C C . VAL B 1 54 ? 22.983 31.485 5.101 1.00 15.58 54 VAL B C 1
ATOM 1460 O O . VAL B 1 54 ? 22.336 31.020 6.038 1.00 15.17 54 VAL B O 1
ATOM 1464 N N . LEU B 1 55 ? 22.956 32.762 4.752 1.00 14.30 55 LEU B N 1
ATOM 1465 C CA . LEU B 1 55 ? 21.915 33.668 5.205 1.00 13.99 55 LEU B CA 1
ATOM 1466 C C . LEU B 1 55 ? 21.031 34.010 3.999 1.00 14.43 55 LEU B C 1
ATOM 1467 O O . LEU B 1 55 ? 21.534 34.447 2.961 1.00 13.21 55 LEU B O 1
ATOM 1472 N N . VAL B 1 56 ? 19.732 33.768 4.135 1.00 12.94 56 VAL B N 1
ATOM 1473 C CA . VAL B 1 56 ? 18.739 34.048 3.087 1.00 13.64 56 VAL B CA 1
ATOM 1474 C C . VAL B 1 56 ? 18.065 35.378 3.402 1.00 13.47 56 VAL B C 1
ATOM 1475 O O . VAL B 1 56 ? 17.587 35.594 4.526 1.00 13.28 56 VAL B O 1
ATOM 1479 N N . VAL B 1 57 ? 18.012 36.253 2.402 1.00 13.70 57 VAL B N 1
ATOM 1480 C CA . VAL B 1 57 ? 17.436 37.591 2.557 1.00 14.66 57 VAL B CA 1
ATOM 1481 C C . VAL B 1 57 ? 16.311 37.798 1.538 1.00 15.39 57 VAL B C 1
ATOM 1482 O O . VAL B 1 57 ? 16.195 37.048 0.567 1.00 15.72 57 VAL B O 1
ATOM 1486 N N . GLY B 1 58 ? 15.487 38.811 1.769 1.00 16.45 58 GLY B N 1
ATOM 1487 C CA . GLY B 1 58 ? 14.304 39.039 0.929 1.00 18.53 58 GLY B CA 1
ATOM 1488 C C . GLY B 1 58 ? 14.663 39.742 -0.365 1.00 19.36 58 GLY B C 1
ATOM 1489 O O . GLY B 1 58 ? 13.942 39.641 -1.364 1.00 20.65 58 GLY B O 1
ATOM 1490 N N . SER B 1 59 ? 15.773 40.470 -0.333 1.00 20.23 59 SER B N 1
ATOM 1491 C CA . SER B 1 59 ? 16.249 41.216 -1.486 1.00 21.16 59 SER B CA 1
ATOM 1492 C C . SER B 1 59 ? 17.746 41.400 -1.358 1.00 21.55 59 SER B C 1
ATOM 1493 O O . SER B 1 59 ? 18.218 41.905 -0.338 1.00 20.62 59 SER B O 1
ATOM 1496 N N . LEU B 1 60 ? 18.484 41.032 -2.403 1.00 21.31 60 LEU B N 1
ATOM 1497 C CA . LEU B 1 60 ? 19.930 41.252 -2.435 1.00 22.79 60 LEU B CA 1
ATOM 1498 C C . LEU B 1 60 ? 20.309 42.730 -2.380 1.00 23.29 60 LEU B C 1
ATOM 1499 O O . LEU B 1 60 ? 21.442 43.070 -2.051 1.00 22.78 60 LEU B O 1
ATOM 1504 N N . GLN B 1 61 ? 19.354 43.606 -2.691 1.00 24.52 61 GLN B N 1
ATOM 1505 C CA . GLN B 1 61 ? 19.598 45.046 -2.618 1.00 25.87 61 GLN B CA 1
ATOM 1506 C C . GLN B 1 61 ? 19.955 45.512 -1.211 1.00 26.13 61 GLN B C 1
ATOM 1507 O O . GLN B 1 61 ? 20.649 46.514 -1.057 1.00 26.04 61 GLN B O 1
ATOM 1513 N N . CYS B 1 62 ? 19.488 44.793 -0.191 1.00 26.46 62 CYS B N 1
ATOM 1514 C CA . CYS B 1 62 ? 19.761 45.202 1.188 1.00 27.77 62 CYS B CA 1
ATOM 1515 C C . CYS B 1 62 ? 21.256 45.205 1.489 1.00 27.35 62 CYS B C 1
ATOM 1516 O O . CYS B 1 62 ? 21.725 46.044 2.245 1.00 26.98 62 CYS B O 1
ATOM 1519 N N . ILE B 1 63 ? 21.991 44.282 0.867 1.00 27.81 63 ILE B N 1
ATOM 1520 C CA . ILE B 1 63 ? 23.426 44.104 1.119 1.00 28.86 63 ILE B CA 1
ATOM 1521 C C . ILE B 1 63 ? 24.220 45.379 0.830 1.00 29.34 63 ILE B C 1
ATOM 1522 O O . ILE B 1 63 ? 25.265 45.608 1.434 1.00 30.15 63 ILE B O 1
ATOM 1527 N N . SER B 1 64 ? 23.706 46.215 -0.072 1.00 29.51 64 SER B N 1
ATOM 1528 C CA . SER B 1 64 ? 24.385 47.450 -0.450 1.00 29.95 64 SER B CA 1
ATOM 1529 C C . SER B 1 64 ? 23.799 48.704 0.223 1.00 29.64 64 SER B C 1
ATOM 1530 O O . SER B 1 64 ? 24.182 49.822 -0.095 1.00 30.25 64 SER B O 1
ATOM 1533 N N . ASP B 1 65 ? 22.885 48.508 1.171 1.00 29.32 65 ASP B N 1
ATOM 1534 C CA . ASP B 1 65 ? 22.291 49.605 1.932 1.00 28.52 65 ASP B CA 1
ATOM 1535 C C . ASP B 1 65 ? 23.278 50.057 3.013 1.00 28.44 65 ASP B C 1
ATOM 1536 O O . ASP B 1 65 ? 23.880 49.220 3.685 1.00 28.10 65 ASP B O 1
ATOM 1541 N N . LYS B 1 66 ? 23.435 51.368 3.196 1.00 28.06 66 LYS B N 1
ATOM 1542 C CA . LYS B 1 66 ? 24.478 51.887 4.084 1.00 27.76 66 LYS B CA 1
ATOM 1543 C C . LYS B 1 66 ? 24.304 51.486 5.541 1.00 27.15 66 LYS B C 1
ATOM 1544 O O . LYS B 1 66 ? 25.297 51.294 6.245 1.00 26.94 66 LYS B O 1
ATOM 1550 N N . GLN B 1 67 ? 23.052 51.385 5.984 1.00 25.90 67 GLN B N 1
ATOM 1551 C CA . GLN B 1 67 ? 22.730 50.969 7.349 1.00 25.37 67 GLN B CA 1
ATOM 1552 C C . GLN B 1 67 ? 23.100 49.500 7.537 1.00 23.88 67 GLN B C 1
ATOM 1553 O O . GLN B 1 67 ? 23.639 49.129 8.583 1.00 24.70 67 GLN B O 1
ATOM 1559 N N . PHE B 1 68 ? 22.814 48.677 6.529 1.00 21.99 68 PHE B N 1
ATOM 1560 C CA . PHE B 1 68 ? 23.224 47.265 6.529 1.00 20.18 68 PHE B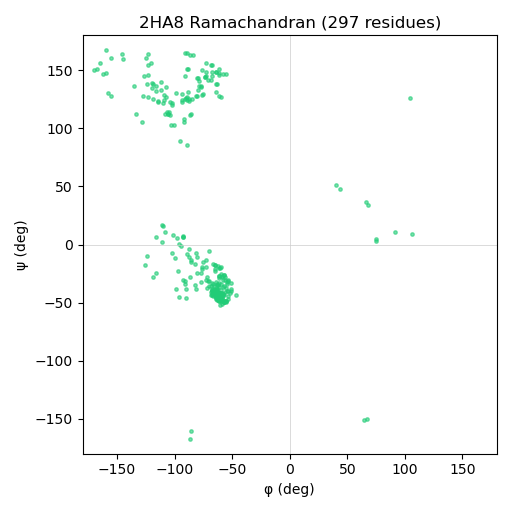 CA 1
ATOM 1561 C C . PHE B 1 68 ? 24.740 47.165 6.633 1.00 20.37 68 PHE B C 1
ATOM 1562 O O . PHE B 1 68 ? 25.269 46.443 7.488 1.00 19.41 68 PHE B O 1
ATOM 1570 N N . GLN B 1 69 ? 25.446 47.892 5.759 1.00 20.54 69 GLN B N 1
ATOM 1571 C CA . GLN B 1 69 ? 26.907 47.817 5.720 1.00 20.79 69 GLN B CA 1
ATOM 1572 C C . GLN B 1 69 ? 27.575 48.259 7.022 1.00 20.90 69 GLN B C 1
ATOM 1573 O O . GLN B 1 69 ? 28.586 47.696 7.431 1.00 20.85 69 GLN B O 1
ATOM 1579 N N . HIS B 1 70 ? 27.003 49.265 7.672 1.00 21.82 70 HIS B N 1
ATOM 1580 C CA . HIS B 1 70 ? 27.531 49.763 8.937 1.00 22.65 70 HIS B CA 1
ATOM 1581 C C . HIS B 1 70 ? 27.572 48.648 9.991 1.00 22.09 70 HIS B C 1
ATOM 1582 O O . HIS B 1 70 ? 28.548 48.512 10.745 1.00 22.54 70 HIS B O 1
ATOM 1589 N N . LEU B 1 71 ? 26.509 47.845 10.015 1.00 20.16 71 LEU B N 1
ATOM 1590 C CA . LEU B 1 71 ? 26.362 46.787 11.019 1.00 19.61 71 LEU B CA 1
ATOM 1591 C C . LEU B 1 71 ? 27.024 45.469 10.630 1.00 18.60 71 LEU B C 1
ATOM 1592 O O . LEU B 1 71 ? 27.457 44.703 11.499 1.00 17.22 71 LEU B O 1
ATOM 1597 N N . SER B 1 72 ? 27.127 45.205 9.327 1.00 17.13 72 SER B N 1
ATOM 1598 C CA . SER B 1 72 ? 27.647 43.918 8.875 1.00 16.80 72 SER B CA 1
ATOM 1599 C C . SER B 1 72 ? 29.178 43.863 8.873 1.00 16.85 72 SER B C 1
ATOM 1600 O O . SER B 1 72 ? 29.748 42.780 8.803 1.00 15.88 72 SER B O 1
ATOM 1603 N N . VAL B 1 73 ? 29.816 45.040 8.924 1.00 17.75 73 VAL B N 1
ATOM 1604 C CA . VAL B 1 73 ? 31.284 45.195 8.955 1.00 18.91 73 VAL B CA 1
ATOM 1605 C C . VAL B 1 73 ? 32.043 44.221 8.026 1.00 19.17 73 VAL B C 1
ATOM 1606 O O . VAL B 1 73 ? 32.990 43.521 8.430 1.00 19.21 73 VAL B O 1
ATOM 1610 N N . SER B 1 74 ? 31.608 44.201 6.761 1.00 19.18 74 SER B N 1
ATOM 1611 C CA . SER B 1 74 ? 32.226 43.384 5.692 1.00 20.16 74 SER B CA 1
ATOM 1612 C C . SER B 1 74 ? 31.923 41.902 5.742 1.00 19.32 74 SER B C 1
ATOM 1613 O O . SER B 1 74 ? 32.423 41.143 4.917 1.00 18.90 74 SER B O 1
ATOM 1616 N N . ALA B 1 75 ? 31.081 41.475 6.689 1.00 17.88 75 ALA B N 1
ATOM 1617 C CA . ALA B 1 75 ? 30.761 40.052 6.799 1.00 17.45 75 ALA B CA 1
ATOM 1618 C C . ALA B 1 75 ? 30.194 39.477 5.491 1.00 17.16 75 ALA B C 1
ATOM 1619 O O . ALA B 1 75 ? 30.356 38.280 5.200 1.00 17.06 75 ALA B O 1
ATOM 1621 N N . GLU B 1 76 ? 29.544 40.341 4.717 1.00 18.73 76 GLU B N 1
ATOM 1622 C CA . GLU B 1 76 ? 28.894 39.949 3.458 1.00 19.71 76 GLU B CA 1
ATOM 1623 C C . GLU B 1 76 ? 29.911 39.475 2.415 1.00 20.65 76 GLU B C 1
ATOM 1624 O O . GLU B 1 76 ? 29.540 38.793 1.451 1.00 20.33 76 GLU B O 1
ATOM 1630 N N . GLN B 1 77 ? 31.181 39.822 2.623 1.00 21.16 77 GLN B N 1
ATOM 1631 C CA . GLN B 1 77 ? 32.248 39.338 1.745 1.00 22.15 77 GLN B CA 1
ATOM 1632 C C . GLN B 1 77 ? 32.569 37.869 1.947 1.00 21.72 77 GLN B C 1
ATOM 1633 O O . GLN B 1 77 ? 33.169 37.229 1.085 1.00 21.81 77 GLN B O 1
ATOM 1639 N N . TRP B 1 78 ? 32.175 37.337 3.099 1.00 21.01 78 TRP B N 1
ATOM 1640 C CA . TRP B 1 78 ? 32.665 36.056 3.564 1.00 20.96 78 TRP B CA 1
ATOM 1641 C C . TRP B 1 78 ? 31.566 35.046 3.866 1.00 20.89 78 TRP B C 1
ATOM 1642 O O . TRP B 1 78 ? 31.861 33.878 4.142 1.00 21.02 78 TRP B O 1
ATOM 1653 N N . LEU B 1 79 ? 30.316 35.521 3.863 1.00 19.55 79 LEU B N 1
ATOM 1654 C CA . LEU B 1 79 ? 29.145 34.712 4.179 1.00 19.03 79 LEU B CA 1
ATOM 1655 C C . LEU B 1 79 ? 28.349 34.491 2.900 1.00 18.21 79 LEU B C 1
ATOM 1656 O O . LEU B 1 79 ? 28.021 35.465 2.225 1.00 18.93 79 LEU B O 1
ATOM 1661 N N . PRO B 1 80 ? 28.016 33.232 2.576 1.00 18.45 80 PRO B N 1
ATOM 1662 C CA . PRO B 1 80 ? 27.091 32.993 1.453 1.00 17.99 80 PRO B CA 1
ATOM 1663 C C . PRO B 1 80 ? 25.722 33.625 1.694 1.00 18.03 80 PRO B C 1
ATOM 1664 O O . PRO B 1 80 ? 25.119 33.445 2.761 1.00 17.31 80 PRO B O 1
ATOM 1668 N N . LEU B 1 81 ? 25.264 34.405 0.722 1.00 17.14 81 LEU B N 1
ATOM 1669 C CA . LEU B 1 81 ? 23.997 35.091 0.822 1.00 16.96 81 LEU B CA 1
ATOM 1670 C C . LEU B 1 81 ? 23.133 34.697 -0.370 1.00 16.68 81 LEU B C 1
ATOM 1671 O O . LEU B 1 81 ? 23.633 34.579 -1.496 1.00 16.47 81 LEU B O 1
ATOM 1676 N N . VAL B 1 82 ? 21.854 34.467 -0.106 1.00 15.76 82 VAL B N 1
ATOM 1677 C CA . VAL B 1 82 ? 20.920 34.000 -1.129 1.00 16.14 82 VAL B CA 1
ATOM 1678 C C . VAL B 1 82 ? 19.643 34.802 -0.997 1.00 16.83 82 VAL B C 1
ATOM 1679 O O . VAL B 1 82 ? 19.181 35.064 0.113 1.00 17.14 82 VAL B O 1
ATOM 1683 N N . GLU B 1 83 ? 19.094 35.240 -2.127 1.00 16.24 83 GLU B N 1
ATOM 1684 C CA . GLU B 1 83 ? 17.792 35.918 -2.132 1.00 17.42 83 GLU B CA 1
ATOM 1685 C C . GLU B 1 83 ? 16.633 34.939 -2.331 1.00 17.32 83 GLU B C 1
ATOM 1686 O O . GLU B 1 83 ? 16.622 34.153 -3.289 1.00 16.74 83 GLU B O 1
ATOM 1692 N N . VAL B 1 84 ? 15.679 34.982 -1.397 1.00 16.39 84 VAL B N 1
ATOM 1693 C CA . VAL B 1 84 ? 14.392 34.305 -1.535 1.00 15.97 84 VAL B CA 1
ATOM 1694 C C . VAL B 1 84 ? 13.343 35.340 -1.126 1.00 16.29 84 VAL B C 1
ATOM 1695 O O . VAL B 1 84 ? 13.279 35.759 0.034 1.00 15.25 84 VAL B O 1
ATOM 1699 N N . LYS B 1 85 ? 12.545 35.788 -2.094 1.00 16.77 85 LYS B N 1
ATOM 1700 C CA . LYS B 1 85 ? 11.556 36.820 -1.829 1.00 17.19 85 LYS B CA 1
ATOM 1701 C C . LYS B 1 85 ? 10.424 36.209 -1.011 1.00 17.36 85 LYS B C 1
ATOM 1702 O O . LYS B 1 85 ? 10.168 35.013 -1.147 1.00 17.04 85 LYS B O 1
ATOM 1708 N N . PRO B 1 86 ? 9.774 37.000 -0.135 1.00 17.84 86 PRO B N 1
ATOM 1709 C CA . PRO B 1 86 ? 8.708 36.411 0.699 1.00 18.14 86 PRO B CA 1
ATOM 1710 C C . PRO B 1 86 ? 7.682 35.521 -0.053 1.00 18.57 86 PRO B C 1
ATOM 1711 O O . PRO B 1 86 ? 7.368 34.427 0.422 1.00 18.41 86 PRO B O 1
ATOM 1715 N N . PRO B 1 87 ? 7.198 35.943 -1.246 1.00 19.46 87 PRO B N 1
ATOM 1716 C CA . PRO B 1 87 ? 6.257 35.075 -1.983 1.00 20.13 87 PRO B CA 1
ATOM 1717 C C . PRO B 1 87 ? 6.807 33.697 -2.364 1.00 20.46 87 PRO B C 1
ATOM 1718 O O . PRO B 1 87 ? 6.018 32.768 -2.628 1.00 20.90 87 PRO B O 1
ATOM 1722 N N . GLN B 1 88 ? 8.137 33.559 -2.375 1.00 19.40 88 GLN B N 1
ATOM 1723 C CA . GLN B 1 88 ? 8.793 32.306 -2.744 1.00 20.10 88 GLN B CA 1
ATOM 1724 C C . GLN B 1 88 ? 9.130 31.408 -1.551 1.00 19.53 88 GLN B C 1
ATOM 1725 O O . GLN B 1 88 ? 9.677 30.312 -1.735 1.00 18.99 88 GLN B O 1
ATOM 1731 N N . LEU B 1 89 ? 8.814 31.870 -0.342 1.00 19.28 89 LEU B N 1
ATOM 1732 C CA . LEU B 1 89 ? 9.254 31.160 0.865 1.00 19.62 89 LEU B CA 1
ATOM 1733 C C . LEU B 1 89 ? 8.682 29.771 0.995 1.00 20.20 89 LEU B C 1
ATOM 1734 O O . LEU B 1 89 ? 9.416 28.832 1.300 1.00 19.54 89 LEU B O 1
ATOM 1739 N N . ILE B 1 90 ? 7.380 29.622 0.749 1.00 20.88 90 ILE B N 1
ATOM 1740 C CA . ILE B 1 90 ? 6.753 28.302 0.889 1.00 22.02 90 ILE B CA 1
ATOM 1741 C C . ILE B 1 90 ? 7.450 27.276 0.012 1.00 21.67 90 ILE B C 1
ATOM 1742 O O . ILE B 1 90 ? 7.819 26.187 0.475 1.00 21.87 90 ILE B O 1
ATOM 1747 N N . ASP B 1 91 ? 7.649 27.626 -1.255 1.00 21.29 91 ASP B N 1
ATOM 1748 C CA . ASP B 1 91 ? 8.301 26.712 -2.189 1.00 21.99 91 ASP B CA 1
ATOM 1749 C C . ASP B 1 91 ? 9.750 26.425 -1.788 1.00 20.80 91 ASP B C 1
ATOM 1750 O O . ASP B 1 91 ? 10.213 25.287 -1.870 1.00 20.34 91 ASP B O 1
ATOM 1755 N N . TYR B 1 92 ? 10.439 27.451 -1.298 1.00 19.83 92 TYR B N 1
ATOM 1756 C CA . TYR B 1 92 ? 11.851 27.314 -0.893 1.00 18.94 92 TYR B CA 1
ATOM 1757 C C . TYR B 1 92 ? 12.003 26.392 0.315 1.00 18.46 92 TYR B C 1
ATOM 1758 O O . TYR B 1 92 ? 12.861 25.499 0.338 1.00 17.95 92 TYR B O 1
ATOM 1767 N N . LEU B 1 93 ? 11.131 26.589 1.297 1.00 18.40 93 LEU B N 1
ATOM 1768 C CA . LEU B 1 93 ? 11.164 25.797 2.523 1.00 19.18 93 LEU B CA 1
ATOM 1769 C C . LEU B 1 93 ? 10.781 24.342 2.249 1.00 19.82 93 LEU B C 1
ATOM 1770 O O . LEU B 1 93 ? 11.380 23.426 2.817 1.00 20.15 93 LEU B O 1
ATOM 1775 N N . GLN B 1 94 ? 9.799 24.136 1.364 1.00 20.97 94 GLN B N 1
ATOM 1776 C CA . GLN B 1 94 ? 9.437 22.784 0.925 1.00 22.75 94 GLN B CA 1
ATOM 1777 C C . GLN B 1 94 ? 10.635 22.099 0.265 1.00 22.03 94 GLN B C 1
ATOM 1778 O O . GLN B 1 94 ? 10.910 20.932 0.547 1.00 21.49 94 GLN B O 1
ATOM 1784 N N . GLN B 1 95 ? 11.351 22.818 -0.600 1.00 21.76 95 GLN B N 1
ATOM 1785 C CA . GLN B 1 95 ? 12.559 22.267 -1.229 1.00 23.15 95 GLN B CA 1
ATOM 1786 C C . GLN B 1 95 ? 13.624 21.882 -0.187 1.00 21.67 95 GLN B C 1
ATOM 1787 O O . GLN B 1 95 ? 14.262 20.836 -0.290 1.00 21.50 95 GLN B O 1
ATOM 1793 N N . LYS B 1 96 ? 13.809 22.727 0.821 1.00 20.87 96 LYS B N 1
ATOM 1794 C CA . LYS B 1 96 ? 14.802 22.429 1.844 1.00 20.51 96 LYS B CA 1
ATOM 1795 C C . LYS B 1 96 ? 14.422 21.207 2.672 1.00 20.20 96 LYS B C 1
ATOM 1796 O O . LYS B 1 96 ? 15.301 20.441 3.072 1.00 19.25 96 LYS B O 1
ATOM 1802 N N . LYS B 1 97 ? 13.125 21.007 2.904 1.00 20.41 97 LYS B N 1
ATOM 1803 C CA . LYS B 1 97 ? 12.666 19.784 3.585 1.00 21.75 97 LYS B CA 1
ATOM 1804 C C . LYS B 1 97 ? 13.101 18.539 2.814 1.00 22.29 97 LYS B C 1
ATOM 1805 O O . LYS B 1 97 ? 13.536 17.558 3.416 1.00 22.37 97 LYS B O 1
ATOM 1811 N N . THR B 1 98 ? 12.952 18.576 1.485 1.00 23.46 98 THR B N 1
ATOM 1812 C CA . THR B 1 98 ? 13.331 17.432 0.635 1.00 24.68 98 THR B CA 1
ATOM 1813 C C . THR B 1 98 ? 14.848 17.167 0.678 1.00 25.18 98 THR B C 1
ATOM 1814 O O . THR B 1 98 ? 15.312 16.051 0.408 1.00 25.93 98 THR B O 1
ATOM 1818 N N . GLU B 1 99 ? 15.618 18.195 1.025 1.00 24.54 99 GLU B N 1
ATOM 1819 C CA . GLU B 1 99 ? 17.058 18.064 1.171 1.00 24.71 99 GLU B CA 1
ATOM 1820 C C . GLU B 1 99 ? 17.469 17.619 2.578 1.00 23.71 99 GLU B C 1
ATOM 1821 O O . GLU B 1 99 ? 18.639 17.359 2.832 1.00 24.76 99 GLU B O 1
ATOM 1827 N N . GLY B 1 100 ? 16.495 17.497 3.473 1.00 22.28 100 GLY B N 1
ATOM 1828 C CA . GLY B 1 100 ? 16.727 16.874 4.783 1.00 20.84 100 GLY B CA 1
ATOM 1829 C C . GLY B 1 100 ? 16.766 17.876 5.932 1.00 19.58 100 GLY B C 1
ATOM 1830 O O . GLY B 1 100 ? 17.120 17.520 7.062 1.00 19.78 100 GLY B O 1
ATOM 1831 N N . TYR B 1 101 ? 16.401 19.125 5.644 1.00 18.38 101 TYR B N 1
ATOM 1832 C CA . TYR B 1 101 ? 16.342 20.169 6.678 1.00 17.83 101 TYR B CA 1
ATOM 1833 C C . TYR B 1 101 ? 15.083 20.101 7.519 1.00 17.26 101 TYR B C 1
ATOM 1834 O O . TYR B 1 101 ? 13.994 19.760 7.024 1.00 17.46 101 TYR B O 1
ATOM 1843 N N . THR B 1 102 ? 15.260 20.401 8.809 1.00 14.68 102 THR B N 1
ATOM 1844 C CA . THR B 1 102 ? 14.160 20.631 9.710 1.00 14.04 102 THR B CA 1
ATOM 1845 C C . THR B 1 102 ? 13.857 22.120 9.656 1.00 13.93 102 THR B C 1
ATOM 1846 O O . THR B 1 102 ? 14.757 22.945 9.843 1.00 14.11 102 THR B O 1
ATOM 1850 N N . ILE B 1 103 ? 12.596 22.438 9.380 1.00 13.06 103 ILE B N 1
ATOM 1851 C CA . ILE B 1 103 ? 12.172 23.834 9.212 1.00 12.26 103 ILE B CA 1
ATOM 1852 C C . ILE B 1 103 ? 11.694 24.364 10.566 1.00 12.59 103 ILE B C 1
ATOM 1853 O O . ILE B 1 103 ? 10.608 24.016 11.042 1.00 13.32 103 ILE B O 1
ATOM 1858 N N . ILE B 1 104 ? 12.530 25.205 11.169 1.00 11.99 104 ILE B N 1
ATOM 1859 C CA . ILE B 1 104 ? 12.309 25.683 12.533 1.00 12.06 104 ILE B CA 1
ATOM 1860 C C . ILE B 1 104 ? 11.850 27.134 12.534 1.00 12.01 104 ILE B C 1
ATOM 1861 O O . ILE B 1 104 ? 12.618 28.019 12.165 1.00 13.35 104 ILE B O 1
ATOM 1866 N N . GLY B 1 105 ? 10.613 27.379 12.968 1.00 10.79 105 GLY B N 1
ATOM 1867 C CA . GLY B 1 105 ? 10.167 28.758 13.153 1.00 11.33 105 GLY B CA 1
ATOM 1868 C C . GLY B 1 105 ? 10.763 29.296 14.433 1.00 11.69 105 GLY B C 1
ATOM 1869 O O . GLY B 1 105 ? 10.798 28.619 15.443 1.00 13.01 105 GLY B O 1
ATOM 1870 N N . VAL B 1 106 ? 11.269 30.513 14.393 1.00 11.43 106 VAL B N 1
ATOM 1871 C CA . VAL B 1 106 ? 11.738 31.136 15.632 1.00 11.33 106 VAL B CA 1
ATOM 1872 C C . VAL B 1 106 ? 10.631 32.078 16.044 1.00 11.08 106 VAL B C 1
ATOM 1873 O O . VAL B 1 106 ? 10.456 33.154 15.448 1.00 11.30 106 VAL B O 1
ATOM 1877 N N . GLU B 1 107 ? 9.838 31.672 17.030 1.00 11.29 107 GLU B N 1
ATOM 1878 C CA . GLU B 1 107 ? 8.637 32.445 17.327 1.00 12.28 107 GLU B CA 1
ATOM 1879 C C . GLU B 1 107 ? 8.012 32.046 18.641 1.00 12.65 107 GLU B C 1
ATOM 1880 O O . GLU B 1 107 ? 8.151 30.913 19.078 1.00 13.51 107 GLU B O 1
ATOM 1886 N N . GLN B 1 108 ? 7.341 33.010 19.257 1.00 13.01 108 GLN B N 1
ATOM 1887 C CA . GLN B 1 108 ? 6.528 32.752 20.446 1.00 13.92 108 GLN B CA 1
ATOM 1888 C C . GLN B 1 108 ? 5.144 32.314 19.992 1.00 14.73 108 GLN B C 1
ATOM 1889 O O . GLN B 1 108 ? 4.403 33.090 19.371 1.00 15.46 108 GLN B O 1
ATOM 1895 N N . THR B 1 109 ? 4.824 31.050 20.262 1.00 16.04 109 THR B N 1
ATOM 1896 C CA . THR B 1 109 ? 3.494 30.484 19.971 1.00 17.11 109 THR B CA 1
ATOM 1897 C C . THR B 1 109 ? 3.111 29.477 21.050 1.00 17.38 109 THR B C 1
ATOM 1898 O O . THR B 1 109 ? 3.972 28.907 21.739 1.00 16.95 109 THR B O 1
ATOM 1902 N N . ALA B 1 110 ? 1.811 29.208 21.154 1.00 18.49 110 ALA B N 1
ATOM 1903 C CA . ALA B 1 110 ? 1.323 28.236 22.141 1.00 19.37 110 ALA B CA 1
ATOM 1904 C C . ALA B 1 110 ? 1.949 26.854 21.971 1.00 19.74 110 ALA B C 1
ATOM 1905 O O . ALA B 1 110 ? 2.125 26.136 22.946 1.00 22.16 110 ALA B O 1
ATOM 1907 N N . LYS B 1 111 ? 2.291 26.488 20.743 1.00 19.89 111 LYS B N 1
ATOM 1908 C CA . LYS B 1 111 ? 2.839 25.158 20.487 1.00 19.85 111 LYS B CA 1
ATOM 1909 C C . LYS B 1 111 ? 4.369 25.144 20.407 1.00 18.57 111 LYS B C 1
ATOM 1910 O O . LYS B 1 111 ? 4.969 24.120 20.103 1.00 17.70 111 LYS B O 1
ATOM 1916 N N . SER B 1 112 ? 4.993 26.283 20.689 1.00 16.99 112 SER B N 1
ATOM 1917 C CA . SER B 1 112 ? 6.456 26.357 20.586 1.00 16.77 112 SER B CA 1
ATOM 1918 C C . SER B 1 112 ? 7.134 25.507 21.648 1.00 16.21 112 SER B C 1
ATOM 1919 O O . SER B 1 112 ? 6.612 25.356 22.772 1.00 17.27 112 SER B O 1
ATOM 1922 N N . LEU B 1 113 ? 8.295 24.974 21.291 1.00 15.21 113 LEU B N 1
ATOM 1923 C CA . LEU B 1 113 ? 9.172 24.306 22.244 1.00 14.73 113 LEU B CA 1
ATOM 1924 C C . LEU B 1 113 ? 10.159 25.306 22.831 1.00 14.96 113 LEU B C 1
ATOM 1925 O O . LEU B 1 113 ? 10.603 26.224 22.150 1.00 15.66 113 LEU B O 1
ATOM 1930 N N . ASP B 1 114 ? 10.480 25.115 24.107 1.00 14.83 114 ASP B N 1
ATOM 1931 C CA . ASP B 1 114 ? 11.359 26.019 24.847 1.00 14.66 114 ASP B CA 1
ATOM 1932 C C . ASP B 1 114 ? 12.798 25.762 24.386 1.00 13.87 114 ASP B C 1
ATOM 1933 O O . ASP B 1 114 ? 13.258 24.619 24.373 1.00 12.85 114 ASP B O 1
ATOM 1938 N N . LEU B 1 115 ? 13.516 26.830 24.026 1.00 12.74 115 LEU B N 1
ATOM 1939 C CA . LEU B 1 115 ? 14.895 26.684 23.564 1.00 12.86 115 LEU B CA 1
ATOM 1940 C C . LEU B 1 115 ? 15.768 25.930 24.565 1.00 13.17 115 LEU B C 1
ATOM 1941 O O . LEU B 1 115 ? 16.695 25.200 24.166 1.00 13.01 115 LEU B O 1
ATOM 1946 N N . THR B 1 116 ? 15.476 26.090 25.864 1.00 13.26 116 THR B N 1
ATOM 1947 C CA . THR B 1 116 ? 16.251 25.398 26.893 1.00 14.20 116 THR B CA 1
ATOM 1948 C C . THR B 1 116 ? 16.093 23.868 26.814 1.00 15.50 116 THR B C 1
ATOM 1949 O O . THR B 1 116 ? 16.905 23.120 27.379 1.00 16.83 116 THR B O 1
ATOM 1953 N N . GLN B 1 117 ? 15.049 23.418 26.116 1.00 15.40 117 GLN B N 1
ATOM 1954 C CA . GLN B 1 117 ? 14.705 21.991 26.027 1.00 16.35 117 GLN B CA 1
ATOM 1955 C C . GLN B 1 117 ? 14.928 21.411 24.633 1.00 16.28 117 GLN B C 1
ATOM 1956 O O . GLN B 1 117 ? 14.626 20.224 24.392 1.00 17.04 117 GLN B O 1
ATOM 1962 N N . TYR B 1 118 ? 15.427 22.232 23.710 1.00 14.63 118 TYR B N 1
ATOM 1963 C CA . TYR B 1 118 ? 15.449 21.868 22.288 1.00 14.15 118 TYR B CA 1
ATOM 1964 C C . TYR B 1 118 ? 16.817 21.432 21.791 1.00 14.28 118 TYR B C 1
ATOM 1965 O O . TYR B 1 118 ? 17.756 22.226 21.776 1.00 14.89 118 TYR B O 1
ATOM 1974 N N A CYS B 1 119 ? 16.923 20.171 21.379 0.50 14.06 119 CYS B N 1
ATOM 1975 N N B CYS B 1 119 ? 16.940 20.162 21.407 0.50 15.00 119 CYS B N 1
ATOM 1976 C CA A CYS B 1 119 ? 18.148 19.665 20.795 0.50 14.49 119 CYS B CA 1
ATOM 1977 C CA B CYS B 1 119 ? 18.167 19.690 20.795 0.50 14.89 119 CYS B CA 1
ATOM 1978 C C A CYS B 1 119 ? 18.055 19.773 19.280 0.50 14.48 119 CYS B C 1
ATOM 1979 C C B CYS B 1 119 ? 18.041 19.798 19.289 0.50 14.80 119 CYS B C 1
ATOM 1980 O O A CYS B 1 119 ? 17.230 19.091 18.649 0.50 14.40 119 CYS B O 1
ATOM 1981 O O B CYS B 1 119 ? 17.190 19.134 18.673 0.50 14.66 119 CYS B O 1
ATOM 1986 N N . PHE B 1 120 ? 18.892 20.632 18.695 1.00 14.55 120 PHE B N 1
ATOM 1987 C CA . PHE B 1 120 ? 18.826 20.895 17.244 1.00 15.04 120 PHE B CA 1
ATOM 1988 C C . PHE B 1 120 ? 19.209 19.704 16.389 1.00 15.37 120 PHE B C 1
ATOM 1989 O O . PHE B 1 120 ? 20.218 19.032 16.668 1.00 15.81 120 PHE B O 1
ATOM 1997 N N . PRO B 1 121 ? 18.424 19.450 15.330 1.00 16.48 121 PRO B N 1
ATOM 1998 C CA . PRO B 1 121 ? 18.909 18.558 14.274 1.00 17.22 121 PRO B CA 1
ATOM 1999 C C . PRO B 1 121 ? 20.173 19.143 13.617 1.00 17.61 121 PRO B C 1
ATOM 2000 O O . PRO B 1 121 ? 20.331 20.360 13.566 1.00 17.70 121 PRO B O 1
ATOM 2004 N N . GLU B 1 122 ? 21.055 18.291 13.103 1.00 18.66 122 GLU B N 1
ATOM 2005 C CA . GLU B 1 122 ? 22.235 18.766 12.357 1.00 19.99 122 GLU B CA 1
ATOM 2006 C C . GLU B 1 122 ? 21.889 19.714 11.194 1.00 19.12 122 GLU B C 1
ATOM 2007 O O . GLU B 1 122 ? 22.509 20.763 11.027 1.00 20.05 122 GLU B O 1
ATOM 2013 N N . LYS B 1 123 ? 20.904 19.333 10.389 1.00 17.79 123 LYS B N 1
ATOM 2014 C CA . LYS B 1 123 ? 20.446 20.163 9.270 1.00 17.48 123 LYS B CA 1
ATOM 2015 C C . LYS B 1 123 ? 19.258 20.988 9.739 1.00 16.85 123 LYS B C 1
ATOM 2016 O O . LYS B 1 123 ? 18.109 20.564 9.650 1.00 16.86 123 LYS B O 1
ATOM 2022 N N . SER B 1 124 ? 19.558 22.170 10.271 1.00 15.81 124 SER B N 1
ATOM 2023 C CA . SER B 1 124 ? 18.517 23.047 10.812 1.00 14.90 124 SER B CA 1
ATOM 2024 C C . SER B 1 124 ? 18.395 24.281 9.943 1.00 13.99 124 SER B C 1
ATOM 2025 O O . SER B 1 124 ? 19.404 24.832 9.465 1.00 13.84 124 SER B O 1
ATOM 2028 N N . LEU B 1 125 ? 17.154 24.704 9.736 1.00 12.15 125 LEU B N 1
ATOM 2029 C CA . LEU B 1 125 ? 16.874 25.949 9.044 1.00 12.47 125 LEU B CA 1
ATOM 2030 C C . LEU B 1 125 ? 16.032 26.792 9.976 1.00 11.97 125 LEU B C 1
ATOM 2031 O O . LEU B 1 125 ? 15.001 26.336 10.452 1.00 11.89 125 LEU B O 1
ATOM 2036 N N . LEU B 1 126 ? 16.475 28.028 10.227 1.00 11.60 126 LEU B N 1
ATOM 2037 C CA . LEU B 1 126 ? 15.797 28.919 11.177 1.00 12.13 126 LEU B CA 1
ATOM 2038 C C . LEU B 1 126 ? 15.020 29.965 10.394 1.00 12.57 126 LEU B C 1
ATOM 2039 O O . LEU B 1 126 ? 15.608 30.705 9.615 1.00 13.95 126 LEU B O 1
ATOM 2044 N N . LEU B 1 127 ? 13.717 30.052 10.618 1.00 12.19 127 LEU B N 1
ATOM 2045 C CA . LEU B 1 127 ? 12.908 31.093 9.982 1.00 12.23 127 LEU B CA 1
ATOM 2046 C C . LEU B 1 127 ? 12.581 32.163 11.007 1.00 12.49 127 LEU B C 1
ATOM 2047 O O . LEU B 1 127 ? 11.874 31.886 11.987 1.00 11.97 127 LEU B O 1
ATOM 2052 N N . LEU B 1 128 ? 13.116 33.369 10.786 1.00 12.43 128 LEU B N 1
ATOM 2053 C CA . LEU B 1 128 ? 12.859 34.504 11.659 1.00 12.18 128 LEU B CA 1
ATOM 2054 C C . LEU B 1 128 ? 11.605 35.279 11.228 1.00 12.80 128 LEU B C 1
ATOM 2055 O O . LEU B 1 128 ? 11.231 35.282 10.047 1.00 13.29 128 LEU B O 1
ATOM 2060 N N . GLY B 1 129 ? 10.945 35.909 12.186 1.00 13.04 129 GLY B N 1
ATOM 2061 C CA . GLY B 1 129 ? 9.730 36.646 11.866 1.00 13.43 129 GLY B CA 1
ATOM 2062 C C . GLY B 1 129 ? 9.966 38.109 11.530 1.00 13.20 129 GLY B C 1
ATOM 2063 O O . GLY B 1 129 ? 11.021 38.675 11.796 1.00 13.90 129 GLY B O 1
ATOM 2064 N N . ASN B 1 130 ? 8.957 38.735 10.936 1.00 14.75 130 ASN B N 1
ATOM 2065 C CA . ASN B 1 130 ? 8.979 40.168 10.713 1.00 15.24 130 ASN B CA 1
ATOM 2066 C C . ASN B 1 130 ? 8.902 40.903 12.058 1.00 16.03 130 ASN B C 1
ATOM 2067 O O . ASN B 1 130 ? 8.234 40.449 12.994 1.00 16.97 130 ASN B O 1
ATOM 2072 N N . GLU B 1 131 ? 9.588 42.040 12.139 1.00 17.53 131 GLU B N 1
ATOM 2073 C CA . GLU B 1 131 ? 9.664 42.841 13.361 1.00 19.29 131 GLU B CA 1
ATOM 2074 C C . GLU B 1 131 ? 8.287 43.213 13.904 1.00 20.61 131 GLU B C 1
ATOM 2075 O O . GLU B 1 131 ? 8.078 43.184 15.117 1.00 20.73 131 GLU B O 1
ATOM 2081 N N . ARG B 1 132 ? 7.357 43.559 13.014 1.00 22.03 132 ARG B N 1
ATOM 2082 C CA . ARG B 1 132 ? 6.001 43.923 13.448 1.00 24.45 132 ARG B CA 1
ATOM 2083 C C . ARG B 1 132 ? 5.054 42.733 13.524 1.00 23.47 132 ARG B C 1
ATOM 2084 O O . ARG B 1 132 ? 4.333 42.580 14.511 1.00 24.31 132 ARG B O 1
ATOM 2092 N N . GLU B 1 133 ? 5.071 41.891 12.492 1.00 22.78 133 GLU B N 1
ATOM 2093 C CA . GLU B 1 133 ? 4.021 40.893 12.282 1.00 22.57 133 GLU B CA 1
ATOM 2094 C C . GLU B 1 133 ? 4.413 39.476 12.683 1.00 21.39 133 GLU B C 1
ATOM 2095 O O . GLU B 1 133 ? 3.571 38.567 12.654 1.00 21.76 133 GLU B O 1
ATOM 2101 N N . GLY B 1 134 ? 5.681 39.278 13.035 1.00 19.53 134 GLY B N 1
ATOM 2102 C CA . GLY B 1 134 ? 6.155 37.933 13.336 1.00 18.27 134 GLY B CA 1
ATOM 2103 C C . GLY B 1 134 ? 6.082 37.056 12.098 1.00 17.80 134 GLY B C 1
ATOM 2104 O O . GLY B 1 134 ? 6.209 37.535 10.972 1.00 17.55 134 GLY B O 1
ATOM 2105 N N . ILE B 1 135 ? 5.901 35.760 12.316 1.00 18.23 135 ILE B N 1
ATOM 2106 C CA . ILE B 1 135 ? 5.711 34.811 11.232 1.00 18.70 135 ILE B CA 1
ATOM 2107 C C . ILE B 1 135 ? 4.207 34.638 11.002 1.00 20.16 135 ILE B C 1
ATOM 2108 O O . ILE B 1 135 ? 3.468 34.292 11.938 1.00 20.55 135 ILE B O 1
ATOM 2113 N N . PRO B 1 136 ? 3.750 34.865 9.759 1.00 21.91 136 PRO B N 1
ATOM 2114 C CA . PRO B 1 136 ? 2.307 34.819 9.499 1.00 22.55 136 PRO B CA 1
ATOM 2115 C C . PRO B 1 136 ? 1.772 33.385 9.535 1.00 23.43 136 PRO B C 1
ATOM 2116 O O . PRO B 1 136 ? 2.541 32.432 9.329 1.00 22.75 136 PRO B O 1
ATOM 2120 N N . ALA B 1 137 ? 0.467 33.238 9.798 1.00 24.05 137 ALA B N 1
ATOM 2121 C CA . ALA B 1 137 ? -0.154 31.925 10.014 1.00 25.17 137 ALA B CA 1
ATOM 2122 C C . ALA B 1 137 ? 0.030 30.953 8.857 1.00 25.63 137 ALA B C 1
ATOM 2123 O O . ALA B 1 137 ? 0.174 29.749 9.078 1.00 26.03 137 ALA B O 1
ATOM 2125 N N . ASN B 1 138 ? 0.023 31.469 7.628 1.00 26.32 138 ASN B N 1
ATOM 2126 C CA . ASN B 1 138 ? 0.199 30.616 6.452 1.00 26.83 138 ASN B CA 1
ATOM 2127 C C . ASN B 1 138 ? 1.584 29.955 6.410 1.00 26.56 138 ASN B C 1
ATOM 2128 O O . ASN B 1 138 ? 1.724 28.820 5.943 1.00 26.64 138 ASN B O 1
ATOM 2133 N N . LEU B 1 139 ? 2.592 30.654 6.940 1.00 25.47 139 LEU B N 1
ATOM 2134 C CA . LEU B 1 139 ? 3.931 30.076 7.087 1.00 24.85 139 LEU B CA 1
ATOM 2135 C C . LEU B 1 139 ? 4.074 29.193 8.330 1.00 24.16 139 LEU B C 1
ATOM 2136 O O . LEU B 1 139 ? 4.724 28.151 8.263 1.00 23.83 139 LEU B O 1
ATOM 2141 N N . ILE B 1 140 ? 3.465 29.578 9.455 1.00 23.76 140 ILE B N 1
ATOM 2142 C CA . ILE B 1 140 ? 3.481 28.708 10.638 1.00 24.70 140 ILE B CA 1
ATOM 2143 C C . ILE B 1 140 ? 3.030 27.295 10.261 1.00 24.84 140 ILE B C 1
ATOM 2144 O O . ILE B 1 140 ? 3.584 26.292 10.730 1.00 23.85 140 ILE B O 1
ATOM 2149 N N . GLN B 1 141 ? 2.039 27.223 9.380 1.00 25.91 141 GLN B N 1
ATOM 2150 C CA . GLN B 1 141 ? 1.474 25.943 8.965 1.00 27.91 141 GLN B CA 1
ATOM 2151 C C . GLN B 1 141 ? 2.473 25.023 8.271 1.00 27.07 141 GLN B C 1
ATOM 2152 O O . GLN B 1 141 ? 2.308 23.801 8.316 1.00 28.28 141 GLN B O 1
ATOM 2158 N N . GLN B 1 142 ? 3.488 25.615 7.640 1.00 26.35 142 GLN B N 1
ATOM 2159 C CA . GLN B 1 142 ? 4.509 24.897 6.877 1.00 25.79 142 GLN B CA 1
ATOM 2160 C C . GLN B 1 142 ? 5.684 24.432 7.736 1.00 24.17 142 GLN B C 1
ATOM 2161 O O . GLN B 1 142 ? 6.534 23.682 7.257 1.00 24.57 142 GLN B O 1
ATOM 2167 N N . LEU B 1 143 ? 5.759 24.911 8.980 1.00 21.39 143 LEU B N 1
ATOM 2168 C CA . LEU B 1 143 ? 6.926 24.650 9.829 1.00 20.25 143 LEU B CA 1
ATOM 2169 C C . LEU B 1 143 ? 6.906 23.233 10.369 1.00 18.86 143 LEU B C 1
ATOM 2170 O O . LEU B 1 143 ? 5.826 22.665 10.570 1.00 19.19 143 LEU B O 1
ATOM 2175 N N . ASP B 1 144 ? 8.094 22.673 10.605 1.00 17.05 144 ASP B N 1
ATOM 2176 C CA . ASP B 1 144 ? 8.223 21.398 11.314 1.00 16.95 144 ASP B CA 1
ATOM 2177 C C . ASP B 1 144 ? 8.037 21.574 12.823 1.00 16.85 144 ASP B C 1
ATOM 2178 O O . ASP B 1 144 ? 7.558 20.665 13.502 1.00 16.58 144 ASP B O 1
ATOM 2183 N N . VAL B 1 145 ? 8.451 22.733 13.338 1.00 14.94 145 VAL B N 1
ATOM 2184 C CA . VAL B 1 145 ? 8.446 23.027 14.773 1.00 15.02 145 VAL B CA 1
ATOM 2185 C C . VAL B 1 145 ? 8.628 24.541 14.935 1.00 14.36 145 VAL B C 1
ATOM 2186 O O . VAL B 1 145 ? 9.134 25.201 14.037 1.00 13.62 145 VAL B O 1
ATOM 2190 N N . CYS B 1 146 ? 8.176 25.081 16.055 1.00 14.45 146 CYS B N 1
ATOM 2191 C CA . CYS B 1 146 ? 8.498 26.467 16.409 1.00 15.19 146 CYS B CA 1
ATOM 2192 C C . CYS B 1 146 ? 9.256 26.405 17.710 1.00 13.94 146 CYS B C 1
ATOM 2193 O O . CYS B 1 146 ? 8.871 25.657 18.622 1.00 13.99 146 CYS B O 1
ATOM 2196 N N . VAL B 1 147 ? 10.310 27.211 17.821 1.00 12.06 147 VAL B N 1
ATOM 2197 C CA . VAL B 1 147 ? 11.093 27.267 19.056 1.00 11.35 147 VAL B CA 1
ATOM 2198 C C . VAL B 1 147 ? 11.048 28.683 19.631 1.00 11.95 147 VAL B C 1
ATOM 2199 O O . VAL B 1 147 ? 11.173 29.660 18.915 1.00 11.89 147 VAL B O 1
ATOM 2203 N N . GLU B 1 148 ? 10.824 28.762 20.932 1.00 11.04 148 GLU B N 1
ATOM 2204 C CA . GLU B 1 148 ? 10.616 30.020 21.641 1.00 12.06 148 GLU B CA 1
ATOM 2205 C C . GLU B 1 148 ? 11.701 30.185 22.707 1.00 11.75 148 GLU B C 1
ATOM 2206 O O . GLU B 1 148 ? 12.049 29.236 23.418 1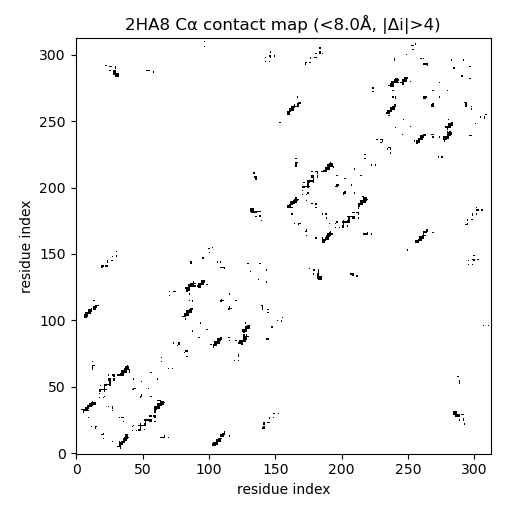.00 11.46 148 GLU B O 1
ATOM 2212 N N . ILE B 1 149 ? 12.199 31.409 22.828 1.00 10.74 149 ILE B N 1
ATOM 2213 C CA . ILE B 1 149 ? 13.129 31.758 23.898 1.00 10.91 149 ILE B CA 1
ATOM 2214 C C . ILE B 1 149 ? 12.282 32.177 25.107 1.00 11.27 149 ILE B C 1
ATOM 2215 O O . ILE B 1 149 ? 11.445 33.066 24.994 1.00 10.62 149 ILE B O 1
ATOM 2220 N N . PRO B 1 150 ? 12.498 31.535 26.263 1.00 11.94 150 PRO B N 1
ATOM 2221 C CA . PRO B 1 150 ? 11.688 31.870 27.447 1.00 12.54 150 PRO B CA 1
ATOM 2222 C C . PRO B 1 150 ? 12.133 33.228 27.988 1.00 12.95 150 PRO B C 1
ATOM 2223 O O . PRO B 1 150 ? 13.349 33.548 27.936 1.00 13.97 150 PRO B O 1
ATOM 2227 N N . GLN B 1 151 ? 11.173 34.004 28.492 1.00 12.72 151 GLN B N 1
ATOM 2228 C CA . GLN B 1 151 ? 11.442 35.348 28.998 1.00 12.56 151 GLN B CA 1
ATOM 2229 C C . GLN B 1 151 ? 10.990 35.468 30.438 1.00 13.51 151 GLN B C 1
ATOM 2230 O O . GLN B 1 151 ? 10.074 34.752 30.872 1.00 14.91 151 GLN B O 1
ATOM 2236 N N . GLN B 1 152 ? 11.616 36.394 31.156 1.00 13.48 152 GLN B N 1
ATOM 2237 C CA . GLN B 1 152 ? 11.303 36.602 32.570 1.00 15.14 152 GLN B CA 1
ATOM 2238 C C . GLN B 1 152 ? 10.712 37.966 32.863 1.00 15.56 152 GLN B C 1
ATOM 2239 O O . GLN B 1 152 ? 10.032 38.145 33.892 1.00 16.54 152 GLN B O 1
ATOM 2245 N N . GLY B 1 153 ? 11.008 38.935 32.008 1.00 15.33 153 GLY B N 1
ATOM 2246 C CA . GLY B 1 153 ? 10.577 40.307 32.212 1.00 16.36 153 GLY B CA 1
ATOM 2247 C C . GLY B 1 153 ? 9.190 40.581 31.664 1.00 17.30 153 GLY B C 1
ATOM 2248 O O . GLY B 1 153 ? 8.468 39.656 31.263 1.00 18.07 153 GLY B O 1
ATOM 2249 N N . ILE B 1 154 ? 8.866 41.866 31.594 1.00 17.73 154 ILE B N 1
ATOM 2250 C CA . ILE B 1 154 ? 7.557 42.370 31.214 1.00 19.39 154 ILE B CA 1
ATOM 2251 C C . ILE B 1 154 ? 7.489 42.778 29.715 1.00 18.40 154 ILE B C 1
ATOM 2252 O O . ILE B 1 154 ? 6.419 42.813 29.102 1.00 18.62 154 ILE B O 1
ATOM 2257 N N . ILE B 1 155 ? 8.642 43.064 29.121 1.00 17.54 155 ILE B N 1
ATOM 2258 C CA . ILE B 1 155 ? 8.720 43.384 27.691 1.00 16.81 155 ILE B CA 1
ATOM 2259 C C . ILE B 1 155 ? 8.299 42.181 26.841 1.00 15.50 155 ILE B C 1
ATOM 2260 O O . ILE B 1 155 ? 8.665 41.039 27.129 1.00 15.39 155 ILE B O 1
ATOM 2265 N N . ARG B 1 156 ? 7.532 42.454 25.791 1.00 15.93 156 ARG B N 1
ATOM 2266 C CA . ARG B 1 156 ? 6.833 41.413 25.058 1.00 16.34 156 ARG B CA 1
ATOM 2267 C C . ARG B 1 156 ? 7.747 40.389 24.365 1.00 15.49 156 ARG B C 1
ATOM 2268 O O . ARG B 1 156 ? 7.448 39.183 24.336 1.00 15.30 156 ARG B O 1
ATOM 2276 N N . SER B 1 157 ? 8.862 40.863 23.826 1.00 14.17 157 SER B N 1
ATOM 2277 C CA . SER B 1 157 ? 9.687 40.035 22.944 1.00 14.18 157 SER B CA 1
ATOM 2278 C C . SER B 1 157 ? 11.089 40.596 22.871 1.00 13.28 157 SER B C 1
ATOM 2279 O O . SER B 1 157 ? 11.326 41.741 23.258 1.00 12.43 157 SER B O 1
ATOM 2282 N N . LEU B 1 158 ? 12.002 39.796 22.319 1.00 12.26 158 LEU B N 1
ATOM 2283 C CA . LEU B 1 158 ? 13.365 40.251 21.992 1.00 11.96 158 LEU B CA 1
ATOM 2284 C C . LEU B 1 158 ? 13.410 40.898 20.597 1.00 12.11 158 LEU B C 1
ATOM 2285 O O . LEU B 1 158 ? 12.481 40.744 19.801 1.00 12.56 158 LEU B O 1
ATOM 2290 N N . ASN B 1 159 ? 14.478 41.639 20.333 1.00 12.28 159 ASN B N 1
ATOM 2291 C CA . ASN B 1 159 ? 14.787 42.060 18.978 1.00 11.87 159 ASN B CA 1
ATOM 2292 C C . ASN B 1 159 ? 15.015 40.820 18.107 1.00 11.53 159 ASN B C 1
ATOM 2293 O O . ASN B 1 159 ? 15.521 39.814 18.604 1.00 11.30 159 ASN B O 1
ATOM 2298 N N . VAL B 1 160 ? 14.651 40.907 16.818 1.00 11.63 160 VAL B N 1
ATOM 2299 C CA . VAL B 1 160 ? 14.714 39.722 15.942 1.00 11.86 160 VAL B CA 1
ATOM 2300 C C . VAL B 1 160 ? 16.153 39.244 15.678 1.00 11.55 160 VAL B C 1
ATOM 2301 O O . VAL B 1 160 ? 16.414 38.025 15.634 1.00 11.26 160 VAL B O 1
ATOM 2305 N N . HIS B 1 161 ? 17.078 40.188 15.519 1.00 11.40 161 HIS B N 1
ATOM 2306 C CA . HIS B 1 161 ? 18.490 39.816 15.331 1.00 12.17 161 HIS B CA 1
ATOM 2307 C C . HIS B 1 161 ? 19.011 39.112 16.597 1.00 12.10 161 HIS B C 1
ATOM 2308 O O . HIS B 1 161 ? 19.657 38.051 16.521 1.00 13.32 161 HIS B O 1
ATOM 2315 N N . VAL B 1 162 ? 18.707 39.674 17.766 1.00 11.08 162 VAL B N 1
ATOM 2316 C CA . VAL B 1 162 ? 19.139 39.050 19.015 1.00 11.49 162 VAL B CA 1
ATOM 2317 C C . VAL B 1 162 ? 18.565 37.637 19.138 1.00 10.58 162 VAL B C 1
ATOM 2318 O O . VAL B 1 162 ? 19.279 36.693 19.495 1.00 10.42 162 VAL B O 1
ATOM 2322 N N . SER B 1 163 ? 17.278 37.497 18.823 1.00 9.84 163 SER B N 1
ATOM 2323 C CA . SER B 1 163 ? 16.62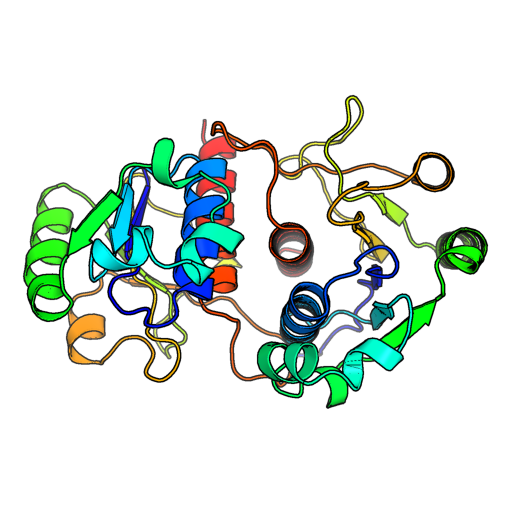9 36.187 18.817 1.00 10.27 163 SER B CA 1
ATOM 2324 C C . SER B 1 163 ? 17.363 35.195 17.921 1.00 10.76 163 SER B C 1
ATOM 2325 O O . SER B 1 163 ? 17.674 34.060 18.341 1.00 10.59 163 SER B O 1
ATOM 2328 N N . GLY B 1 164 ? 17.647 35.626 16.690 1.00 10.98 164 GLY B N 1
ATOM 2329 C CA . GLY B 1 164 ? 18.373 34.756 15.756 1.00 10.37 164 GLY B CA 1
ATOM 2330 C C . GLY B 1 164 ? 19.753 34.409 16.319 1.00 10.71 164 GLY B C 1
ATOM 2331 O O . GLY B 1 164 ? 20.144 33.260 16.320 1.00 11.09 164 GLY B O 1
ATOM 2332 N N . ALA B 1 165 ? 20.470 35.403 16.846 1.00 10.14 165 ALA B N 1
ATOM 2333 C CA . ALA B 1 165 ? 21.792 35.160 17.475 1.00 10.53 165 ALA B CA 1
ATOM 2334 C C . ALA B 1 165 ? 21.734 34.076 18.548 1.00 10.39 165 ALA B C 1
ATOM 2335 O O . ALA B 1 165 ? 22.595 33.190 18.628 1.00 10.81 165 ALA B O 1
ATOM 2337 N N . LEU B 1 166 ? 20.708 34.144 19.396 1.00 10.31 166 LEU B N 1
ATOM 2338 C CA . LEU B 1 166 ? 20.627 33.181 20.470 1.00 10.55 166 LEU B CA 1
ATOM 2339 C C . LEU B 1 166 ? 20.434 31.760 19.930 1.00 10.07 166 LEU B C 1
ATOM 2340 O O . LEU B 1 166 ? 21.048 30.819 20.434 1.00 10.77 166 LEU B O 1
ATOM 2345 N N . LEU B 1 167 ? 19.570 31.592 18.930 1.00 10.77 167 LEU B N 1
ATOM 2346 C CA . LEU B 1 167 ? 19.402 30.240 18.360 1.00 10.96 167 LEU B CA 1
ATOM 2347 C C . LEU B 1 167 ? 20.625 29.786 17.557 1.00 11.70 167 LEU B C 1
ATOM 2348 O O . LEU B 1 167 ? 21.013 28.611 17.604 1.00 11.87 167 LEU B O 1
ATOM 2353 N N . ILE B 1 168 ? 21.255 30.727 16.862 1.00 11.21 168 ILE B N 1
ATOM 2354 C CA . ILE B 1 168 ? 22.471 30.395 16.118 1.00 11.92 168 ILE B CA 1
ATOM 2355 C C . ILE B 1 168 ? 23.544 29.922 17.104 1.00 11.54 168 ILE B C 1
ATOM 2356 O O . ILE B 1 168 ? 24.198 28.896 16.900 1.00 11.98 168 ILE B O 1
ATOM 2361 N N . TRP B 1 169 ? 23.687 30.643 18.208 1.00 11.28 169 TRP B N 1
ATOM 2362 C CA . TRP B 1 169 ? 24.645 30.248 19.233 1.00 12.54 169 TRP B CA 1
ATOM 2363 C C . TRP B 1 169 ? 24.301 28.888 19.843 1.00 12.52 169 TRP B C 1
ATOM 2364 O O . TRP B 1 169 ? 25.162 28.025 19.997 1.00 11.90 169 TRP B O 1
ATOM 2375 N N . GLU B 1 170 ? 23.037 28.694 20.210 1.00 12.48 170 GLU B N 1
ATOM 2376 C CA . GLU B 1 170 ? 22.644 27.456 20.853 1.00 13.34 170 GLU B CA 1
ATOM 2377 C C . GLU B 1 170 ? 22.872 26.256 19.920 1.00 13.09 170 GLU B C 1
ATOM 2378 O O . GLU B 1 170 ? 23.381 25.201 20.346 1.00 13.09 170 GLU B O 1
ATOM 2384 N N . TYR B 1 171 ? 22.543 26.422 18.637 1.00 12.70 171 TYR B N 1
ATOM 2385 C CA . TYR B 1 171 ? 22.848 25.383 17.656 1.00 13.35 171 TYR B CA 1
ATOM 2386 C C . TYR B 1 171 ? 24.341 25.098 17.630 1.00 13.72 171 TYR B C 1
ATOM 2387 O O . TYR B 1 171 ? 24.766 23.950 17.678 1.00 14.06 171 TYR B O 1
ATOM 2396 N N . THR B 1 172 ? 25.127 26.168 17.559 1.00 13.63 172 THR B N 1
ATOM 2397 C CA . THR B 1 172 ? 26.590 26.071 17.498 1.00 14.61 172 THR B CA 1
ATOM 2398 C C . THR B 1 172 ? 27.181 25.387 18.745 1.00 14.28 172 THR B C 1
ATOM 2399 O O . THR B 1 172 ? 28.018 24.488 18.626 1.00 15.13 172 THR B O 1
ATOM 2403 N N . ARG B 1 173 ? 26.748 25.827 19.928 1.00 13.84 173 ARG B N 1
ATOM 2404 C CA . ARG B 1 173 ? 27.173 25.255 21.206 1.00 14.15 173 ARG B CA 1
ATOM 2405 C C . ARG B 1 173 ? 26.911 23.760 21.218 1.00 14.99 173 ARG B C 1
ATOM 2406 O O . ARG B 1 173 ? 27.764 22.972 21.588 1.00 15.19 173 ARG B O 1
ATOM 2414 N N . GLN B 1 174 ? 25.701 23.372 20.826 1.00 14.65 174 GLN B N 1
ATOM 2415 C CA . GLN B 1 174 ? 25.332 21.964 20.833 1.00 16.37 174 GLN B CA 1
ATOM 2416 C C . GLN B 1 174 ? 26.169 21.151 19.849 1.00 17.61 174 GLN B C 1
ATOM 2417 O O . GLN B 1 174 ? 26.542 20.010 20.153 1.00 18.98 174 GLN B O 1
ATOM 2423 N N . GLN B 1 175 ? 26.440 21.721 18.676 1.00 18.78 175 GLN B N 1
ATOM 2424 C CA . GLN B 1 175 ? 27.245 21.046 17.657 1.00 21.13 175 GLN B CA 1
ATOM 2425 C C . GLN B 1 175 ? 28.704 20.913 18.082 1.00 22.32 175 GLN B C 1
ATOM 2426 O O . GLN B 1 175 ? 29.300 19.849 17.900 1.00 23.42 175 GLN B O 1
ATOM 2432 N N . LEU B 1 176 ? 29.270 21.982 18.651 1.00 23.46 176 LEU B N 1
ATOM 2433 C CA . LEU B 1 176 ? 30.636 21.929 19.179 1.00 25.12 176 LEU B CA 1
ATOM 2434 C C . LEU B 1 176 ? 30.760 20.822 20.223 1.00 26.71 176 LEU B C 1
ATOM 2435 O O . LEU B 1 176 ? 31.734 20.063 20.216 1.00 27.60 176 LEU B O 1
ATOM 2440 N N . LEU B 1 177 ? 29.773 20.723 21.111 1.00 28.36 177 LEU B N 1
ATOM 2441 C CA . LEU B 1 177 ? 29.785 19.709 22.163 1.00 30.72 177 LEU B CA 1
ATOM 2442 C C . LEU B 1 177 ? 29.569 18.286 21.625 1.00 32.44 177 LEU B C 1
ATOM 2443 O O . LEU B 1 177 ? 30.127 17.318 22.164 1.00 33.06 177 LEU B O 1
ATOM 2448 N N . SER B 1 178 ? 28.800 18.161 20.547 1.00 34.20 178 SER B N 1
ATOM 2449 C CA . SER B 1 178 ? 28.530 16.856 19.928 1.00 36.33 178 SER B CA 1
ATOM 2450 C C . SER B 1 178 ? 29.717 16.353 19.112 1.00 37.75 178 SER B C 1
ATOM 2451 O O . SER B 1 178 ? 29.840 15.151 18.855 1.00 38.49 178 SER B O 1
ATOM 2453 N N . HIS B 1 179 ? 30.589 17.273 18.709 1.00 39.21 179 HIS B N 1
ATOM 2454 C CA . HIS B 1 179 ? 31.739 16.945 17.871 1.00 40.49 179 HIS B CA 1
ATOM 2455 C C . HIS B 1 179 ? 33.053 17.087 18.633 1.00 40.92 179 HIS B C 1
ATOM 2456 O O . HIS B 1 179 ? 34.020 16.366 18.361 1.00 41.68 179 HIS B O 1
#

Solvent-accessible surface area: 14447 Å² total; per-residue (Å²): 240,82,188,101,126,42,83,5,5,0,0,0,6,17,8,92,94,31,48,12,10,0,6,0,0,38,1,0,9,0,5,19,8,33,18,0,0,0,15,40,68,146,17,55,90,46,179,96,0,90,122,60,0,60,47,0,35,119,154,7,76,31,60,74,14,110,65,111,92,0,51,101,36,0,85,91,38,74,104,69,45,26,32,0,0,0,12,42,81,45,116,188,18,83,36,1,26,147,26,106,8,48,105,70,0,0,0,0,1,6,20,56,210,137,15,14,50,81,79,4,64,146,26,25,80,29,15,0,51,12,29,53,91,29,111,19,207,32,14,40,19,15,2,14,0,0,0,0,0,0,4,18,6,33,21,58,91,126,116,77,0,6,0,0,0,6,21,9,86,88,33,43,12,10,0,5,0,0,37,2,0,7,0,0,27,7,47,18,0,0,0,17,44,85,134,21,29,80,53,175,102,0,79,127,60,0,62,62,0,33,134,141,10,74,38,62,53,9,98,66,123,92,0,57,103,29,1,83,92,26,77,118,77,48,32,32,0,0,0,13,39,71,43,99,176,22,86,52,1,35,142,24,111,15,45,115,97,0,0,0,0,1,7,19,52,175,123,18,13,52,74,81,8,54,145,47,23,76,31,12,0,50,9,31,53,83,30,128,20,209,32,14,40,18,18,3,15,0,0,0,0,0,0,3,1,1,33,34,32,81,102,76,169

Nearest PDB structures (foldseek):
  2ha8-assembly1_B  TM=1.004E+00  e=1.577E-29  Homo sapiens
  1x7o-assembly1_B  TM=8.836E-01  e=4.304E-12  Streptomyces viridochromogenes
  1x7p-assembly1_A  TM=8.416E-01  e=4.860E-12  Streptomyces viridochromogenes
  1v2x-assembly1_A-2  TM=8.987E-01  e=3.394E-11  Thermus thermophilus
  2i6d-assembly1_A  TM=8.353E-01  e=7.475E-11  Porphyromonas gingivalis W83

Organism: Homo sapiens (NCBI:txid9606)

GO terms:
  GO:0030488 tRNA methylation (P, IMP)
  GO:0141100 tRNA (guanine(18)-2'-O-ribose)-methyltransferase activity (F, IMP)
  GO:0005634 nucleus (C, TAS)
  GO:0003723 RNA binding (F, TAS)
  GO:0006357 regulation of transcription by RNA polymerase II (P, TAS)

B-factor: mean 20.75, std 8.72, range [9.32, 55.06]

Foldseek 3Di:
DDDDQAQEEEECQQEDDLLLQLQLLLLCLVLRHQEYEYQDPVSCVDPNSCVNNVCSPVPHHYHHDHVVRVLVVLVVVVVVVEAEEEEDDDPQAAELVPDDDDRNYYYYFHYQPCTNDPVVVVSHPHYHYYDDDDDDDDDGRSVSVSVSSVSNSVNVVVD/DEEEECQQEDDLLLQLQLLLLCLVLVHQEYEYQDPVSCVDPNSCVNNVCSPVRHHYHHDHVVRVLVVVVVLVVVPEAFEEADDDPQAAELVPDDDDPRYYYYFHYQPCTDDPVVVVSHNHYHYYDDDDDDDDDGRSVSSSVSSVSNSVNVVVVD

Radius of gyration: 18.96 Å; Cα contacts (8 Å, |Δi|>4): 630; chains: 2; bounding box: 45×44×52 Å